Protein AF-A0AAN9A630-F1 (afdb_monomer_lite)

Secondary structure (DSSP, 8-state):
-HHHHHHHHHHHHHHHHHHHTSPPPP----SS-THHHHHHHHHHHHHHHHHHH--GGG--TT-SPPTTSPPPS----S-SB--TTSSSTTSBPHHHHHHHHHHHHHHHHHHHHHHHHHHHHHHHS-SS-HHHHHHHHHHHHHHHHHHHHHHHHHHHHHHHHHHHHHHHHH--S----------------------S------------

Foldseek 3Di:
DVVVVVVVVVVVVVVCLQPPQFDDDDDDDDLDPPCVVVVVVVVVVVVVVCVVVPDPPPPDPPPDPDPPDDDDPDDDDPAQFADPPDPHHRDHHVVVVVVVVVVVVVVVVVVVVVVVVVVCSSVVPDSDDPVVVVVVVVVVVVVVVVVVVVVVVVVVVVVVVVVCVVVVVVPPDDDDDDDDDDDDDDPPPPPPDPDDDPPPPRDRPDDD

Organism: Halocaridina rubra (NCBI:txid373956)

Structure (mmCIF, N/CA/C/O backbone):
data_AF-A0AAN9A630-F1
#
_entry.id   AF-A0AAN9A630-F1
#
loop_
_atom_site.group_PDB
_atom_site.id
_atom_site.type_symbol
_atom_site.label_atom_id
_atom_site.label_alt_id
_atom_site.label_comp_id
_atom_site.label_asym_id
_atom_site.label_entity_id
_atom_site.label_seq_id
_atom_site.pdbx_PDB_ins_code
_atom_site.Cartn_x
_atom_site.Cartn_y
_atom_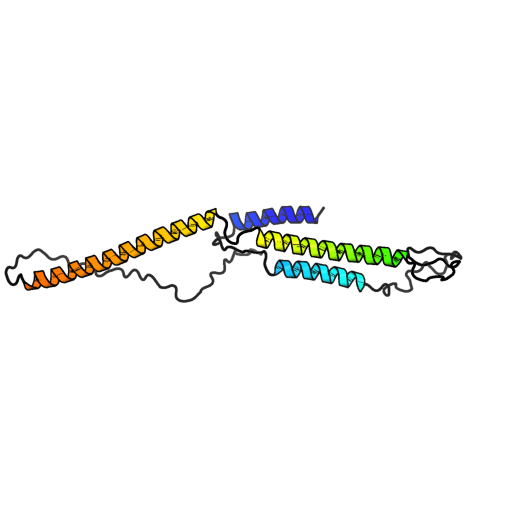site.Cartn_z
_atom_site.occupancy
_atom_site.B_iso_or_equiv
_atom_site.auth_seq_id
_atom_site.auth_comp_id
_atom_site.auth_asym_id
_atom_site.auth_atom_id
_atom_site.pdbx_PDB_model_num
ATOM 1 N N . MET A 1 1 ? 2.186 -22.247 -3.896 1.00 67.50 1 MET A N 1
ATOM 2 C CA . MET A 1 1 ? 1.418 -23.406 -3.386 1.00 67.50 1 MET A CA 1
ATOM 3 C C . MET A 1 1 ? 1.735 -23.692 -1.918 1.00 67.50 1 MET A C 1
ATOM 5 O O . MET A 1 1 ? 0.811 -23.681 -1.120 1.00 67.50 1 MET A O 1
ATOM 9 N N . PHE A 1 2 ? 3.011 -23.830 -1.531 1.00 86.62 2 PHE A N 1
ATOM 10 C CA . PHE A 1 2 ? 3.409 -24.074 -0.132 1.00 86.62 2 PHE A CA 1
ATOM 11 C C . PHE A 1 2 ? 2.945 -23.002 0.871 1.00 86.62 2 PHE A C 1
ATOM 13 O O . PHE A 1 2 ? 2.430 -23.353 1.924 1.00 86.62 2 PHE A O 1
ATOM 20 N N . ALA A 1 3 ? 3.016 -21.714 0.517 1.00 89.19 3 ALA A N 1
ATOM 21 C CA . ALA A 1 3 ? 2.536 -20.631 1.386 1.00 89.19 3 ALA A CA 1
ATOM 22 C C . ALA A 1 3 ? 1.018 -20.686 1.657 1.00 89.19 3 ALA A C 1
ATOM 24 O O . ALA A 1 3 ? 0.576 -20.405 2.763 1.00 89.19 3 ALA A O 1
ATOM 25 N N . LEU A 1 4 ? 0.215 -21.097 0.668 1.00 86.00 4 LEU A N 1
ATOM 26 C CA . LEU A 1 4 ? -1.236 -21.243 0.840 1.00 86.00 4 LEU A CA 1
ATOM 27 C C . LEU A 1 4 ? -1.574 -22.401 1.777 1.00 86.00 4 LEU A C 1
ATOM 29 O O . LEU A 1 4 ? -2.439 -22.264 2.635 1.00 86.00 4 LEU A O 1
ATOM 33 N N . ILE A 1 5 ? -0.876 -23.526 1.626 1.00 92.94 5 ILE A N 1
ATOM 34 C CA . ILE A 1 5 ? -1.051 -24.686 2.503 1.00 92.94 5 ILE A CA 1
ATOM 35 C C . ILE A 1 5 ? -0.642 -24.323 3.935 1.00 92.94 5 ILE A C 1
ATOM 37 O O . ILE A 1 5 ? -1.381 -24.643 4.863 1.00 92.94 5 ILE A O 1
ATOM 41 N N . ASN A 1 6 ? 0.469 -23.597 4.105 1.00 91.19 6 ASN A N 1
ATOM 42 C CA . ASN A 1 6 ? 0.910 -23.129 5.416 1.00 91.19 6 ASN A CA 1
ATOM 43 C C . ASN A 1 6 ? -0.141 -22.221 6.071 1.00 91.19 6 ASN A C 1
ATOM 45 O O . ASN A 1 6 ? -0.599 -22.528 7.163 1.00 91.19 6 ASN A O 1
ATOM 49 N N . ASN A 1 7 ? -0.635 -21.206 5.352 1.00 89.75 7 ASN A N 1
ATOM 50 C CA . ASN A 1 7 ? -1.670 -20.305 5.867 1.00 89.75 7 ASN A CA 1
ATOM 51 C C . ASN A 1 7 ? -2.963 -21.047 6.260 1.00 89.75 7 ASN A C 1
ATOM 53 O O . ASN A 1 7 ? -3.599 -20.696 7.250 1.00 89.75 7 ASN A O 1
ATOM 57 N N . ILE A 1 8 ? -3.372 -22.077 5.506 1.00 92.69 8 ILE A N 1
ATOM 58 C CA . ILE A 1 8 ? -4.565 -22.877 5.840 1.00 92.69 8 ILE A CA 1
ATOM 59 C C . ILE A 1 8 ? -4.345 -23.678 7.128 1.00 92.69 8 ILE A C 1
ATOM 61 O O . ILE A 1 8 ? -5.244 -23.736 7.968 1.00 92.69 8 ILE A O 1
ATOM 65 N N . ILE A 1 9 ? -3.176 -24.304 7.281 1.00 93.75 9 ILE A N 1
ATOM 66 C CA . ILE A 1 9 ? -2.830 -25.068 8.485 1.00 93.75 9 ILE A CA 1
ATOM 67 C C . ILE A 1 9 ? -2.723 -24.128 9.693 1.00 93.75 9 ILE A C 1
ATOM 69 O O . ILE A 1 9 ? -3.274 -24.433 10.748 1.00 93.75 9 ILE A O 1
ATOM 73 N N . GLU A 1 10 ? -2.099 -22.966 9.525 1.00 92.69 10 GLU A N 1
ATOM 74 C CA . GLU A 1 10 ? -1.892 -21.956 10.566 1.00 92.69 10 GLU A CA 1
ATOM 75 C C . GLU A 1 10 ? -3.222 -21.412 11.108 1.00 92.69 10 GLU A C 1
ATOM 77 O O . GLU A 1 10 ? -3.456 -21.478 12.312 1.00 92.69 10 GLU A O 1
ATOM 82 N N . ILE A 1 11 ? -4.178 -21.058 10.234 1.00 91.44 11 ILE A N 1
ATOM 83 C CA . ILE A 1 11 ? -5.532 -20.640 10.656 1.00 91.44 11 ILE A CA 1
ATOM 84 C C . ILE A 1 11 ? -6.218 -21.722 11.505 1.00 91.44 11 ILE A C 1
ATOM 86 O O . ILE A 1 11 ? -6.913 -21.420 12.479 1.00 91.44 11 ILE A O 1
ATOM 90 N N . ARG A 1 12 ? -6.059 -23.000 11.134 1.00 91.69 12 ARG A N 1
ATOM 91 C CA . ARG A 1 12 ? -6.662 -24.115 11.877 1.00 91.69 12 ARG A CA 1
ATOM 92 C C . ARG A 1 12 ? -5.995 -24.284 13.236 1.00 91.69 12 ARG A C 1
ATOM 94 O O . ARG A 1 12 ? -6.705 -24.434 14.226 1.00 91.69 12 ARG A O 1
ATOM 101 N N . LEU A 1 13 ? -4.667 -24.250 13.290 1.00 88.69 13 LEU A N 1
ATOM 102 C CA . LEU A 1 13 ? -3.905 -24.386 14.530 1.00 88.69 13 LEU A CA 1
ATOM 103 C C . LEU A 1 13 ? -4.175 -23.232 15.501 1.00 88.69 13 LEU A C 1
ATOM 105 O O . LEU A 1 13 ? -4.391 -23.492 16.686 1.00 88.69 13 LEU A O 1
ATOM 109 N N . ASP A 1 14 ? -4.277 -22.000 15.007 1.00 90.06 14 ASP A N 1
ATOM 110 C CA . ASP A 1 14 ? -4.656 -20.842 15.818 1.00 90.06 14 ASP A CA 1
ATOM 111 C C . ASP A 1 14 ? -6.071 -21.000 16.379 1.00 90.06 14 ASP A C 1
ATOM 113 O O . ASP A 1 14 ? -6.293 -20.831 17.580 1.00 90.06 14 ASP A O 1
ATOM 117 N N . ALA A 1 15 ? -7.032 -21.427 15.551 1.00 87.69 15 ALA A N 1
ATOM 118 C CA . ALA A 1 15 ? -8.389 -21.710 16.012 1.00 87.69 15 ALA A CA 1
ATOM 119 C C . ALA A 1 15 ? -8.413 -22.809 17.091 1.00 87.69 15 ALA A C 1
ATOM 121 O O . ALA A 1 15 ? -9.073 -22.647 18.119 1.00 87.69 15 ALA A O 1
ATOM 122 N N . TYR A 1 16 ? -7.660 -23.901 16.910 1.00 88.19 16 TYR A N 1
ATOM 123 C CA . TYR A 1 16 ? -7.533 -24.947 17.931 1.00 88.19 16 TYR A CA 1
ATOM 124 C C . TYR A 1 16 ? -6.897 -24.416 19.224 1.00 88.19 16 TYR A C 1
ATOM 126 O O . TYR A 1 16 ? -7.364 -24.765 20.310 1.00 88.19 16 TYR A O 1
ATOM 134 N N . LYS A 1 17 ? -5.886 -23.539 19.142 1.00 86.94 17 LYS A N 1
ATOM 135 C CA . LYS A 1 17 ? -5.257 -22.898 20.311 1.00 86.94 17 LYS A CA 1
ATOM 136 C C . LYS A 1 17 ? -6.279 -22.069 21.099 1.00 86.94 17 LYS A C 1
ATOM 138 O O . LYS A 1 17 ? -6.381 -22.235 22.316 1.00 86.94 17 LYS A O 1
ATOM 143 N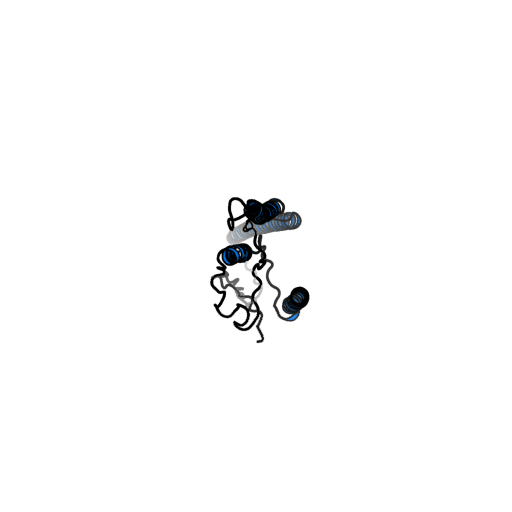 N . TYR A 1 18 ? -7.095 -21.260 20.420 1.00 83.00 18 TYR A N 1
ATOM 144 C CA . TYR A 1 18 ? -8.128 -20.441 21.067 1.00 83.00 18 TYR A CA 1
ATOM 145 C C . TYR A 1 18 ? -9.307 -21.243 21.631 1.00 83.00 18 TYR A C 1
ATOM 147 O O . TYR A 1 18 ? -9.894 -20.819 22.624 1.00 83.00 18 TYR A O 1
ATOM 155 N N . LEU A 1 19 ? -9.656 -22.385 21.027 1.00 82.19 19 LEU A N 1
ATOM 156 C CA . LEU A 1 19 ? -10.791 -23.205 21.465 1.00 82.19 19 LEU A CA 1
ATOM 157 C C . LEU A 1 19 ? -10.435 -24.204 22.575 1.00 82.19 19 LEU A C 1
ATOM 159 O O . LEU A 1 19 ? -11.274 -24.463 23.434 1.00 82.19 19 LEU A O 1
ATOM 163 N N . ALA A 1 20 ? -9.225 -24.775 22.557 1.00 81.75 20 ALA A N 1
ATOM 164 C CA . ALA A 1 20 ? -8.853 -25.884 23.441 1.00 81.75 20 ALA A CA 1
ATOM 165 C C . ALA A 1 20 ? -7.788 -25.537 24.495 1.00 81.75 20 ALA A C 1
ATOM 167 O O . ALA A 1 20 ? -7.687 -26.252 25.491 1.00 81.75 20 ALA A O 1
ATOM 168 N N . LYS A 1 21 ? -6.981 -24.482 24.296 1.00 75.12 21 LYS A N 1
ATOM 169 C CA . LYS A 1 21 ? -5.833 -24.170 25.173 1.00 75.12 21 LYS A CA 1
ATOM 170 C C . LYS A 1 21 ? -5.912 -22.808 25.865 1.00 75.12 21 LYS A C 1
ATOM 172 O O . LYS A 1 21 ? -5.447 -22.696 26.996 1.00 75.12 21 LYS A O 1
ATOM 177 N N . CYS A 1 22 ? -6.485 -21.781 25.236 1.00 74.75 22 CYS A N 1
ATOM 178 C CA . CYS A 1 22 ? -6.566 -20.450 25.843 1.00 74.75 22 CYS A CA 1
ATOM 179 C C . CYS A 1 22 ? -7.892 -20.229 26.597 1.00 74.75 22 CYS A C 1
ATOM 181 O O . CYS A 1 22 ? -8.967 -20.653 26.172 1.00 74.75 22 CYS A O 1
ATOM 183 N N . ARG A 1 23 ? -7.834 -19.497 27.716 1.00 78.06 23 ARG A N 1
ATOM 184 C CA . ARG A 1 23 ? -9.026 -19.009 28.427 1.00 78.06 23 ARG A CA 1
ATOM 185 C C . ARG A 1 23 ? -9.720 -17.920 27.600 1.00 78.06 23 ARG A C 1
ATOM 187 O O . ARG A 1 23 ? -9.055 -17.109 26.962 1.00 78.06 23 ARG A O 1
ATOM 194 N N . ARG A 1 24 ? -11.059 -17.876 27.647 1.00 79.25 24 ARG A N 1
ATOM 195 C CA . ARG A 1 24 ? -11.874 -16.934 26.860 1.00 79.25 24 ARG A CA 1
ATOM 196 C C . ARG A 1 24 ? -11.437 -15.474 27.104 1.00 79.25 24 ARG A C 1
ATOM 198 O O . ARG A 1 24 ? -11.561 -15.007 28.242 1.00 79.25 24 ARG A O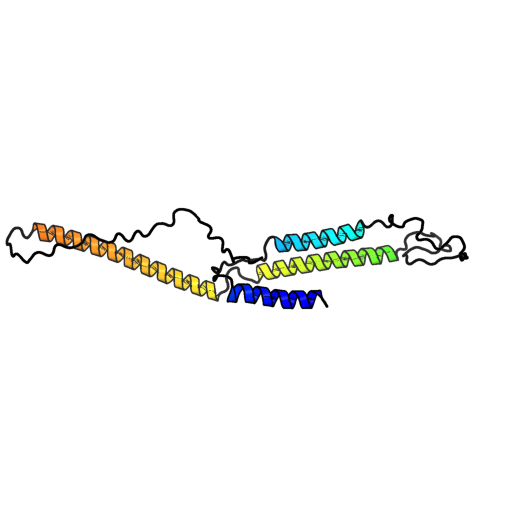 1
ATOM 205 N N . PRO A 1 25 ? -10.959 -14.752 26.074 1.00 72.69 25 PRO A N 1
ATOM 206 C CA . PRO A 1 25 ? -10.569 -13.354 26.209 1.00 72.69 25 PRO A CA 1
ATOM 207 C C . PRO A 1 25 ? -11.804 -12.456 26.354 1.00 72.69 25 PRO A C 1
ATOM 209 O O . PRO A 1 25 ? -12.900 -12.795 25.894 1.00 72.69 25 PRO A O 1
ATOM 212 N N . ARG A 1 26 ? -11.636 -11.292 26.990 1.00 66.25 26 ARG A N 1
ATOM 213 C CA . ARG A 1 26 ? -12.660 -10.242 26.951 1.00 66.25 26 ARG A CA 1
ATOM 214 C C . ARG A 1 26 ? -12.670 -9.620 25.562 1.00 66.25 26 ARG A C 1
ATOM 216 O O . ARG A 1 26 ? -11.617 -9.291 25.030 1.00 66.25 26 ARG A O 1
ATOM 223 N N . ALA A 1 27 ? -13.864 -9.477 24.994 1.00 66.06 27 ALA A N 1
ATOM 224 C CA . ALA A 1 27 ? -14.042 -8.824 23.709 1.00 66.06 27 ALA A CA 1
ATOM 225 C C . ALA A 1 27 ? -13.686 -7.338 23.847 1.00 66.06 27 ALA A C 1
ATOM 227 O O . ALA A 1 27 ? -14.436 -6.566 24.443 1.00 66.06 27 ALA A O 1
ATOM 228 N N . GLU A 1 28 ? -12.530 -6.963 23.315 1.00 68.00 28 GLU A N 1
ATOM 229 C CA . GLU A 1 28 ? -12.132 -5.580 23.096 1.00 68.00 28 GLU A CA 1
ATOM 230 C C . GLU A 1 28 ? -12.366 -5.252 21.625 1.00 68.00 28 GLU A C 1
ATOM 232 O O . GLU A 1 28 ? -12.102 -6.070 20.739 1.00 68.00 28 GLU A O 1
ATOM 237 N N . ARG A 1 29 ? -12.917 -4.071 21.353 1.00 66.75 29 ARG A N 1
ATOM 238 C CA . ARG A 1 29 ? -13.069 -3.620 19.977 1.00 66.75 29 ARG A CA 1
ATOM 239 C C . ARG A 1 29 ? -11.790 -2.980 19.505 1.00 66.75 29 ARG A C 1
ATOM 241 O O . ARG A 1 29 ? -11.367 -1.974 20.061 1.00 66.75 29 ARG A O 1
ATOM 248 N N . ILE A 1 30 ? -11.261 -3.524 18.424 1.00 64.56 30 ILE A N 1
ATOM 249 C CA . ILE A 1 30 ? -10.112 -2.968 17.736 1.00 64.56 30 ILE A CA 1
ATOM 250 C C . ILE A 1 30 ? -10.608 -2.495 16.372 1.00 64.56 30 ILE A C 1
ATOM 252 O O . ILE A 1 30 ? -11.248 -3.254 15.645 1.00 64.56 30 ILE A O 1
ATOM 256 N N . GLN A 1 31 ? -10.384 -1.215 16.090 1.00 61.91 31 GLN A N 1
ATOM 257 C CA . GLN A 1 31 ? -10.869 -0.532 14.890 1.00 61.91 31 GLN A CA 1
ATOM 258 C C . GLN A 1 31 ? -10.031 -0.896 13.652 1.00 61.91 31 GLN A C 1
ATOM 260 O O . GLN A 1 31 ? -10.572 -0.932 12.556 1.00 61.91 31 GLN A O 1
ATOM 265 N N . ASP A 1 32 ? -8.758 -1.273 13.851 1.00 69.12 32 ASP A N 1
ATOM 266 C CA . ASP A 1 32 ? -7.797 -1.619 12.798 1.00 69.12 32 ASP A CA 1
ATOM 267 C C . ASP A 1 32 ? -6.795 -2.699 13.240 1.00 69.12 32 ASP A C 1
ATOM 269 O O . ASP A 1 32 ? -6.569 -2.922 14.426 1.00 69.12 32 ASP A O 1
ATOM 273 N N . ILE A 1 33 ? -6.089 -3.312 12.284 1.00 75.56 33 ILE A N 1
ATOM 274 C CA . ILE A 1 33 ? -4.991 -4.267 12.551 1.00 75.56 33 ILE A CA 1
ATOM 275 C C . ILE A 1 33 ? -3.763 -3.612 13.230 1.00 75.56 33 ILE A C 1
ATOM 277 O O . ILE A 1 33 ? -2.823 -4.294 13.644 1.00 75.56 33 ILE A O 1
ATOM 281 N N . GLY A 1 34 ? -3.773 -2.278 13.352 1.00 77.12 34 GLY A N 1
ATOM 282 C CA . GLY A 1 34 ? -2.784 -1.475 14.062 1.00 77.12 34 GLY A CA 1
ATOM 283 C C . GLY A 1 34 ? -1.471 -1.293 13.299 1.00 77.12 34 GLY A C 1
ATOM 284 O O . GLY A 1 34 ? -1.431 -1.193 12.072 1.00 77.12 34 GLY A O 1
ATOM 285 N N . ILE A 1 35 ? -0.369 -1.258 14.048 1.00 76.94 35 ILE A N 1
ATOM 286 C CA . ILE A 1 35 ? 1.005 -1.024 13.566 1.00 76.94 35 ILE A CA 1
ATOM 287 C C . ILE A 1 35 ? 1.431 -1.992 12.451 1.00 76.94 35 ILE A C 1
ATOM 289 O O . ILE A 1 35 ? 2.239 -1.631 11.594 1.00 76.94 35 ILE A O 1
ATOM 293 N N . TRP A 1 36 ? 0.843 -3.189 12.403 1.00 79.69 36 TRP A N 1
ATOM 294 C CA . TRP A 1 36 ? 1.104 -4.187 11.367 1.00 79.69 36 TRP A CA 1
ATOM 295 C C . TRP A 1 36 ? 0.828 -3.687 9.949 1.00 79.69 36 TRP A C 1
ATOM 297 O O . TRP A 1 36 ? 1.581 -4.026 9.038 1.00 79.69 36 TRP A O 1
ATOM 307 N N . TYR A 1 37 ? -0.171 -2.819 9.754 1.00 78.31 37 TYR A N 1
ATOM 308 C CA . TYR A 1 37 ? -0.400 -2.187 8.453 1.00 78.31 37 TYR A CA 1
ATOM 309 C C . TYR A 1 37 ? 0.802 -1.326 8.031 1.00 78.31 37 TYR A C 1
ATOM 311 O O . TYR A 1 37 ? 1.297 -1.437 6.909 1.00 78.31 37 TYR A O 1
ATOM 319 N N . GLY A 1 38 ? 1.340 -0.533 8.961 1.00 76.94 38 GLY A N 1
ATOM 320 C CA . GLY A 1 38 ? 2.546 0.268 8.743 1.00 76.94 38 GLY A CA 1
ATOM 321 C C . GLY A 1 38 ? 3.791 -0.580 8.459 1.00 76.94 38 GLY A C 1
ATOM 322 O O . GLY A 1 38 ? 4.598 -0.217 7.600 1.00 76.94 38 GLY A O 1
ATOM 323 N N . ILE A 1 39 ? 3.924 -1.735 9.118 1.00 81.50 39 ILE A N 1
ATOM 324 C CA . ILE A 1 39 ? 5.029 -2.682 8.894 1.00 81.50 39 ILE A CA 1
ATOM 325 C C . ILE A 1 39 ? 4.952 -3.284 7.487 1.00 81.50 39 ILE A C 1
ATOM 327 O O . ILE A 1 39 ? 5.924 -3.208 6.738 1.00 81.50 39 ILE A O 1
ATOM 331 N N . LEU A 1 40 ? 3.797 -3.829 7.093 1.00 80.25 40 LEU A N 1
ATOM 332 C CA . LEU A 1 40 ? 3.611 -4.433 5.766 1.00 80.25 40 LEU A CA 1
ATOM 333 C C . LEU A 1 40 ? 3.844 -3.413 4.643 1.00 80.25 40 LEU A C 1
ATOM 335 O O . LEU A 1 40 ? 4.463 -3.716 3.618 1.00 80.25 40 LEU A O 1
ATOM 339 N N . LYS A 1 41 ? 3.423 -2.168 4.870 1.00 77.12 41 LYS A N 1
ATOM 340 C CA . LYS A 1 41 ? 3.670 -1.057 3.955 1.00 77.12 41 LYS A CA 1
ATOM 341 C C . LYS A 1 41 ? 5.158 -0.709 3.850 1.00 77.12 41 LYS A C 1
ATOM 343 O O . LYS A 1 41 ? 5.677 -0.543 2.749 1.00 77.12 41 LYS A O 1
ATOM 348 N N . SER A 1 42 ? 5.865 -0.673 4.977 1.00 84.12 42 SER A N 1
ATOM 349 C CA . SER A 1 42 ? 7.312 -0.429 5.011 1.00 84.12 42 SER A CA 1
ATOM 350 C C . SER A 1 42 ? 8.091 -1.520 4.278 1.00 84.12 42 SER A C 1
ATOM 352 O O . SER A 1 42 ? 8.967 -1.207 3.479 1.00 84.12 42 SER A O 1
ATOM 354 N N . ILE A 1 43 ? 7.726 -2.791 4.471 1.00 86.81 43 ILE A N 1
ATOM 355 C CA . ILE A 1 43 ? 8.330 -3.926 3.753 1.00 86.81 43 ILE A CA 1
ATOM 356 C C . ILE A 1 43 ? 8.142 -3.770 2.239 1.00 86.81 43 ILE A C 1
ATOM 358 O O . ILE A 1 43 ? 9.077 -3.998 1.473 1.00 86.81 43 ILE A O 1
ATOM 362 N N . THR A 1 44 ? 6.962 -3.325 1.807 1.00 82.25 44 THR A N 1
ATOM 363 C CA . THR A 1 44 ? 6.666 -3.096 0.387 1.00 82.25 44 THR A CA 1
ATOM 364 C C . THR A 1 44 ? 7.545 -1.987 -0.201 1.00 82.25 44 THR A C 1
ATOM 366 O O . THR A 1 44 ? 8.175 -2.197 -1.238 1.00 82.25 44 THR A O 1
ATOM 369 N N . TYR A 1 45 ? 7.682 -0.840 0.475 1.00 83.38 45 TYR A N 1
ATOM 370 C CA . TYR A 1 45 ? 8.579 0.226 0.010 1.00 83.38 45 TYR A CA 1
ATOM 371 C C . TYR A 1 45 ? 10.044 -0.198 0.007 1.00 83.38 45 TYR A C 1
ATOM 373 O O . TYR A 1 45 ? 10.749 0.037 -0.972 1.00 83.38 45 TYR A O 1
ATOM 381 N N . LEU A 1 46 ? 10.504 -0.852 1.076 1.00 84.62 46 LEU A N 1
ATOM 382 C CA . LEU A 1 46 ? 11.876 -1.343 1.170 1.00 84.62 46 LEU A CA 1
ATOM 383 C C . LEU A 1 46 ? 12.179 -2.374 0.080 1.00 84.62 46 LEU A C 1
ATOM 385 O O . LEU A 1 46 ? 13.281 -2.371 -0.457 1.00 84.62 46 LEU A O 1
ATOM 389 N N . SER A 1 47 ? 11.206 -3.204 -0.305 1.00 84.12 47 SER A N 1
ATOM 390 C CA . SER A 1 47 ? 11.344 -4.144 -1.420 1.00 84.12 47 SER A CA 1
ATOM 391 C C . SER A 1 47 ? 11.523 -3.426 -2.760 1.00 84.12 47 SER A C 1
ATOM 393 O O . SER A 1 47 ? 12.414 -3.774 -3.534 1.00 84.12 47 SER A O 1
ATOM 395 N N . VAL A 1 48 ? 10.727 -2.390 -3.035 1.00 78.94 48 VAL A N 1
ATOM 396 C CA . VAL A 1 48 ? 10.861 -1.593 -4.266 1.00 78.94 48 VAL A CA 1
ATOM 397 C C . VAL A 1 48 ? 12.206 -0.870 -4.294 1.00 78.94 48 VAL A C 1
ATOM 399 O O . VAL A 1 48 ? 12.924 -0.941 -5.288 1.00 78.94 48 VAL A O 1
ATOM 402 N N . ILE A 1 49 ? 12.584 -0.236 -3.184 1.00 83.00 49 ILE A N 1
ATOM 403 C CA . ILE A 1 49 ? 13.858 0.473 -3.047 1.00 83.00 49 ILE A CA 1
ATOM 404 C C . ILE A 1 49 ? 15.031 -0.498 -3.212 1.00 83.00 49 ILE A C 1
ATOM 406 O O . ILE A 1 49 ? 15.950 -0.223 -3.975 1.00 83.00 49 ILE A O 1
ATOM 410 N N . SER A 1 50 ? 14.982 -1.664 -2.567 1.00 80.62 50 SER A N 1
ATOM 411 C CA . SER A 1 50 ? 16.016 -2.694 -2.687 1.00 80.62 50 SER A CA 1
ATOM 412 C C . SER A 1 50 ? 16.162 -3.202 -4.124 1.00 80.62 50 SER A C 1
ATOM 414 O O . SER A 1 50 ? 17.287 -3.361 -4.591 1.00 80.62 50 SER A O 1
ATOM 416 N N . ASN A 1 51 ? 15.056 -3.377 -4.854 1.00 73.94 51 ASN A N 1
ATOM 417 C CA . ASN A 1 51 ? 15.086 -3.767 -6.267 1.00 73.94 51 ASN A CA 1
ATOM 418 C C . ASN A 1 51 ? 15.690 -2.688 -7.179 1.00 73.94 51 ASN A C 1
ATOM 420 O O . ASN A 1 51 ? 16.324 -3.022 -8.174 1.00 73.94 51 ASN A O 1
ATOM 424 N N . VAL A 1 52 ? 15.514 -1.405 -6.850 1.00 75.31 52 VAL A N 1
ATOM 425 C CA . VAL A 1 52 ? 16.123 -0.286 -7.592 1.00 75.31 52 VAL A CA 1
ATOM 426 C C . VAL A 1 52 ? 17.603 -0.113 -7.233 1.00 75.31 52 VAL A C 1
ATOM 428 O O . VAL A 1 52 ? 18.406 0.236 -8.093 1.00 75.31 52 VAL A O 1
ATOM 431 N N . ILE A 1 53 ? 17.974 -0.380 -5.977 1.00 75.56 53 ILE A N 1
ATOM 432 C CA . ILE A 1 53 ? 19.353 -0.288 -5.476 1.00 75.56 53 ILE A CA 1
ATOM 433 C C . ILE A 1 53 ? 20.211 -1.479 -5.925 1.00 75.56 53 ILE A C 1
ATOM 435 O O . ILE A 1 53 ? 21.435 -1.351 -5.932 1.00 75.56 53 ILE A O 1
ATOM 439 N N . PHE A 1 54 ? 19.611 -2.618 -6.301 1.00 68.69 54 PHE A N 1
ATOM 440 C CA . PHE A 1 54 ? 20.338 -3.808 -6.747 1.00 68.69 54 PHE A CA 1
ATOM 441 C C . PHE A 1 54 ? 21.211 -3.483 -7.970 1.00 68.69 54 PHE A C 1
ATOM 443 O O . PHE A 1 54 ? 20.781 -3.485 -9.122 1.00 68.69 54 PHE A O 1
ATOM 450 N N . ASN A 1 55 ? 22.468 -3.161 -7.683 1.00 57.66 55 ASN A N 1
ATOM 451 C CA . ASN A 1 55 ? 23.481 -2.791 -8.645 1.00 57.66 55 ASN A CA 1
ATOM 452 C C . ASN A 1 55 ? 24.006 -4.072 -9.300 1.00 57.66 55 ASN A C 1
ATOM 454 O O . ASN A 1 55 ? 24.417 -5.013 -8.620 1.00 57.66 55 ASN A O 1
ATOM 458 N N . THR A 1 56 ? 24.029 -4.104 -10.629 1.00 63.00 56 THR A N 1
ATOM 459 C CA . THR A 1 56 ? 24.611 -5.192 -11.425 1.00 63.00 56 THR A CA 1
ATOM 460 C C . THR A 1 56 ? 26.126 -5.346 -11.240 1.00 63.00 56 THR A C 1
ATOM 462 O O . THR A 1 56 ? 26.739 -6.183 -11.885 1.00 63.00 56 THR A O 1
ATOM 465 N N . SER A 1 57 ? 26.767 -4.585 -10.354 1.00 58.16 57 SER A N 1
ATOM 466 C CA . SER A 1 57 ? 28.202 -4.690 -10.075 1.00 58.16 57 SER A CA 1
ATOM 467 C C . SER A 1 57 ? 28.646 -6.027 -9.466 1.00 58.16 57 SER A C 1
ATOM 469 O O . SER A 1 57 ? 29.843 -6.279 -9.400 1.00 58.16 57 SER A O 1
ATOM 471 N N . ARG A 1 58 ? 27.719 -6.907 -9.051 1.00 57.38 58 ARG A N 1
ATOM 472 C CA . ARG A 1 58 ? 28.034 -8.265 -8.567 1.00 57.38 58 ARG A CA 1
ATOM 473 C C . ARG A 1 58 ? 28.223 -9.297 -9.687 1.00 57.38 58 ARG A C 1
ATOM 475 O O . ARG A 1 58 ? 28.214 -10.498 -9.419 1.00 57.38 58 ARG A O 1
ATOM 482 N N . TYR A 1 59 ? 28.384 -8.861 -10.934 1.00 64.81 59 TYR A N 1
ATOM 483 C CA . TYR A 1 59 ? 28.900 -9.750 -11.963 1.00 64.81 59 TYR A CA 1
ATOM 484 C C . TYR A 1 59 ? 30.403 -9.988 -11.721 1.00 64.81 59 TYR A C 1
ATOM 486 O O . TYR A 1 59 ? 31.237 -9.176 -12.099 1.00 64.81 59 TYR A O 1
ATOM 494 N N . GLU A 1 60 ? 30.741 -11.076 -11.025 1.00 66.81 60 GLU A N 1
ATOM 495 C CA . GLU A 1 60 ? 32.104 -11.605 -10.891 1.00 66.81 60 GLU A CA 1
ATOM 496 C C . GLU A 1 60 ? 32.731 -11.791 -12.294 1.00 66.81 60 GLU A C 1
ATOM 498 O O . GLU A 1 60 ? 32.095 -12.331 -13.203 1.00 66.81 60 GLU A O 1
ATOM 503 N N . ASN A 1 61 ? 33.976 -11.336 -12.489 1.00 64.50 61 ASN A N 1
ATOM 504 C CA . ASN A 1 61 ? 34.663 -11.278 -13.797 1.00 64.50 61 ASN A CA 1
ATOM 505 C C . ASN A 1 61 ? 34.882 -12.651 -14.478 1.00 64.50 61 ASN A C 1
ATOM 507 O O . ASN A 1 61 ? 35.396 -12.728 -15.590 1.00 64.50 61 ASN A O 1
ATOM 511 N N . ASN A 1 62 ? 34.530 -13.741 -13.802 1.00 65.38 62 ASN A N 1
ATOM 512 C CA . ASN A 1 62 ? 34.624 -15.135 -14.236 1.00 65.38 62 ASN A CA 1
ATOM 513 C C . ASN A 1 62 ? 33.260 -15.731 -14.649 1.00 65.38 62 ASN A C 1
ATOM 515 O O . ASN A 1 62 ? 33.195 -16.917 -14.951 1.00 65.38 62 ASN A O 1
ATOM 519 N N . MET A 1 63 ? 32.184 -14.933 -14.678 1.00 68.50 63 MET A N 1
ATOM 520 C CA . MET A 1 63 ? 30.881 -15.337 -15.232 1.00 68.50 63 MET A CA 1
ATOM 521 C C . MET A 1 63 ? 30.790 -15.197 -16.761 1.00 68.50 63 MET A C 1
ATOM 523 O O . MET A 1 63 ? 29.742 -15.473 -17.343 1.00 68.50 63 MET A O 1
ATOM 527 N N . GLY A 1 64 ? 31.871 -14.765 -17.417 1.00 69.38 64 GLY A N 1
ATOM 528 C CA . GLY A 1 64 ? 32.018 -14.883 -18.867 1.00 69.38 64 GLY A CA 1
ATOM 529 C C . GLY A 1 64 ? 32.350 -16.324 -19.275 1.00 69.38 64 GLY A C 1
ATOM 530 O O . GLY A 1 64 ? 32.889 -17.073 -18.457 1.00 69.38 64 GLY A O 1
ATOM 531 N N . PRO A 1 65 ? 32.038 -16.739 -20.513 1.00 70.06 65 PRO A N 1
ATOM 532 C CA . PRO A 1 65 ? 32.420 -18.059 -20.996 1.00 70.06 65 PRO A CA 1
ATOM 533 C C . PRO A 1 65 ? 33.948 -18.275 -20.941 1.00 70.06 65 PRO A C 1
ATOM 535 O O . PRO A 1 65 ? 34.716 -17.304 -20.924 1.00 70.06 65 PRO A O 1
ATOM 538 N N . PRO A 1 66 ? 34.406 -19.539 -20.858 1.00 78.56 66 PRO A N 1
ATOM 539 C CA . PRO A 1 66 ? 35.824 -19.883 -20.798 1.00 78.56 66 PRO A CA 1
ATOM 540 C C . PRO A 1 66 ? 36.622 -19.226 -21.932 1.00 78.56 66 PRO A C 1
ATOM 542 O O . PRO A 1 66 ? 36.150 -19.125 -23.061 1.00 78.56 66 PRO A O 1
ATOM 545 N N . ARG A 1 67 ? 37.862 -18.805 -21.649 1.00 70.25 67 ARG A N 1
ATOM 546 C CA . ARG A 1 67 ? 38.726 -18.112 -22.629 1.00 70.25 67 ARG A CA 1
ATOM 547 C C . ARG A 1 67 ? 39.027 -18.925 -23.895 1.00 70.25 67 ARG A C 1
ATOM 549 O O . ARG A 1 67 ? 39.410 -18.328 -24.894 1.00 70.25 67 ARG A O 1
ATOM 556 N N . ASP A 1 68 ? 38.838 -20.239 -23.842 1.00 77.19 68 ASP A N 1
ATOM 557 C CA . ASP A 1 68 ? 39.154 -21.171 -24.927 1.00 77.19 68 ASP A CA 1
ATOM 558 C C . ASP A 1 68 ? 37.960 -21.421 -25.872 1.00 77.19 68 ASP A C 1
ATOM 560 O O . ASP A 1 68 ? 38.073 -22.184 -26.830 1.00 77.19 68 ASP A O 1
ATOM 564 N N . GLU A 1 69 ? 36.810 -20.786 -25.615 1.00 79.12 69 GLU A N 1
ATOM 565 C CA . GLU A 1 69 ? 35.603 -20.900 -26.433 1.00 79.12 69 GLU A CA 1
ATOM 566 C C . GLU A 1 69 ? 35.547 -19.779 -27.484 1.00 79.12 69 GLU A C 1
ATOM 568 O O . GLU A 1 69 ? 35.872 -18.623 -27.209 1.00 79.12 69 GLU A O 1
ATOM 573 N N . TYR A 1 70 ? 35.184 -20.124 -28.723 1.00 78.88 70 TYR A N 1
ATOM 574 C CA . TYR A 1 70 ? 35.098 -19.174 -29.833 1.00 78.88 70 TYR A CA 1
ATOM 575 C C . TYR A 1 70 ? 34.054 -18.089 -29.536 1.00 78.88 70 TYR A C 1
ATOM 577 O O . TYR A 1 70 ? 32.871 -18.383 -29.355 1.00 78.88 70 TYR A O 1
ATOM 585 N N . TRP A 1 71 ? 34.491 -16.829 -29.515 1.00 75.00 71 TRP A N 1
ATOM 586 C CA . TRP A 1 71 ? 33.618 -15.679 -29.303 1.00 75.00 71 TRP A CA 1
ATOM 587 C C . TRP A 1 71 ? 33.055 -15.197 -30.644 1.00 75.00 71 TRP A C 1
ATOM 589 O O . TRP A 1 71 ? 33.837 -14.884 -31.541 1.00 75.00 71 TRP A O 1
ATOM 599 N N . PRO A 1 72 ? 31.726 -15.107 -30.804 1.00 78.62 72 PRO A N 1
ATOM 600 C CA . PRO A 1 72 ? 31.142 -14.497 -31.990 1.00 78.62 72 PRO A CA 1
ATOM 601 C C . PRO A 1 72 ? 31.403 -12.980 -32.012 1.00 78.62 72 PRO A C 1
ATOM 603 O O . PRO A 1 72 ? 31.370 -12.330 -30.967 1.00 78.62 72 PRO A O 1
ATOM 606 N N . ASP A 1 73 ? 31.577 -12.405 -33.208 1.00 80.12 73 ASP A N 1
ATOM 607 C CA . ASP A 1 73 ? 31.821 -10.962 -33.417 1.00 80.12 73 ASP A CA 1
ATOM 608 C C . ASP A 1 73 ? 30.674 -10.062 -32.912 1.00 80.12 73 ASP A C 1
ATOM 610 O O . ASP A 1 73 ? 30.867 -8.875 -32.647 1.00 80.12 73 ASP A O 1
ATOM 614 N N . GLN A 1 74 ? 29.467 -10.618 -32.764 1.00 81.88 74 GLN A N 1
ATOM 615 C CA . GLN A 1 74 ? 28.308 -9.937 -32.192 1.00 81.88 74 GLN A CA 1
ATOM 616 C C . GLN A 1 74 ? 27.620 -10.815 -31.147 1.00 81.88 74 GLN A C 1
ATOM 618 O O . GLN A 1 74 ? 27.274 -11.970 -31.407 1.00 81.88 74 GLN A O 1
ATOM 623 N N . CYS A 1 75 ? 27.366 -10.239 -29.972 1.00 80.44 75 CYS A N 1
ATOM 624 C CA . CYS A 1 75 ? 26.594 -10.864 -28.905 1.00 80.44 75 CYS A CA 1
ATOM 625 C C . CYS A 1 75 ? 25.321 -10.056 -28.610 1.00 80.44 75 CYS A C 1
ATOM 627 O O . CYS A 1 75 ? 25.324 -8.824 -28.597 1.00 80.44 75 CYS A O 1
ATOM 629 N N . TYR A 1 76 ? 24.215 -10.758 -28.360 1.00 82.69 76 TYR A N 1
ATOM 630 C CA . TYR A 1 76 ? 22.935 -10.148 -28.008 1.00 82.69 76 TYR A CA 1
ATOM 631 C C . TYR A 1 76 ? 22.683 -10.325 -26.515 1.00 82.69 76 TYR A C 1
ATOM 633 O O . TYR A 1 76 ? 22.744 -11.434 -25.988 1.00 82.69 76 TYR A O 1
ATOM 641 N N . TYR A 1 77 ? 22.357 -9.233 -25.833 1.00 82.12 77 TYR A N 1
ATOM 642 C CA . TYR A 1 77 ? 21.950 -9.251 -24.434 1.00 82.12 77 TYR A CA 1
ATOM 643 C C . TYR A 1 77 ? 20.604 -8.554 -24.290 1.00 82.12 77 TYR A C 1
ATOM 645 O O . TYR A 1 77 ? 20.263 -7.631 -25.032 1.00 82.12 77 TYR A O 1
ATOM 653 N N . ARG A 1 78 ? 19.803 -9.011 -23.327 1.00 82.62 78 ARG A N 1
ATOM 654 C CA . ARG A 1 78 ? 18.487 -8.430 -23.076 1.00 82.62 78 ARG A CA 1
ATOM 655 C C . ARG A 1 78 ? 18.648 -7.056 -22.425 1.00 82.62 78 ARG A C 1
ATOM 657 O O . ARG A 1 78 ? 18.752 -6.957 -21.206 1.00 82.62 78 ARG A O 1
ATOM 664 N N . ALA A 1 79 ? 18.632 -6.000 -23.232 1.00 82.81 79 ALA A N 1
ATOM 665 C CA . ALA A 1 79 ? 18.641 -4.620 -22.767 1.00 82.81 79 ALA A CA 1
ATOM 666 C C . ALA A 1 79 ? 17.837 -3.702 -23.688 1.00 82.81 79 ALA A C 1
ATOM 668 O O . ALA A 1 79 ? 17.662 -3.968 -24.870 1.00 82.81 79 ALA A O 1
ATOM 669 N N . TYR A 1 80 ? 17.373 -2.587 -23.131 1.00 87.06 80 TYR A N 1
ATOM 670 C CA . TYR A 1 80 ? 16.684 -1.532 -23.868 1.00 87.06 80 TYR A CA 1
ATOM 671 C C . TYR A 1 80 ? 17.692 -0.494 -24.381 1.00 87.06 80 TYR A C 1
ATOM 673 O O . TYR A 1 80 ? 17.590 0.685 -24.035 1.00 87.06 80 TYR A O 1
ATOM 681 N N . ARG A 1 81 ? 18.700 -0.939 -25.140 1.00 88.81 81 ARG A N 1
ATOM 682 C CA . ARG A 1 81 ? 19.770 -0.095 -25.695 1.00 88.81 81 ARG A CA 1
ATOM 683 C C . ARG A 1 81 ? 19.763 -0.129 -27.221 1.00 88.81 81 ARG A C 1
ATOM 685 O O . ARG A 1 81 ? 19.353 -1.128 -27.804 1.00 88.81 81 ARG A O 1
ATOM 692 N N . ASN A 1 82 ? 20.196 0.965 -27.837 1.00 89.00 82 ASN A N 1
ATOM 693 C CA . ASN A 1 82 ? 20.304 1.070 -29.289 1.00 89.00 82 ASN A CA 1
ATOM 694 C C . ASN A 1 82 ? 21.404 0.136 -29.819 1.00 89.00 82 ASN A C 1
ATOM 696 O O . ASN A 1 82 ? 22.398 -0.120 -29.128 1.00 89.00 82 ASN A O 1
ATOM 700 N N . GLY A 1 83 ? 21.219 -0.357 -31.045 1.00 89.00 83 GLY A N 1
ATOM 701 C CA . GLY A 1 83 ? 22.195 -1.206 -31.728 1.00 89.00 83 GLY A CA 1
ATOM 702 C C . GLY A 1 83 ? 23.474 -0.451 -32.119 1.00 89.00 83 GLY A C 1
ATOM 703 O O . GLY A 1 83 ? 23.506 0.779 -32.060 1.00 89.00 83 GLY A O 1
ATOM 704 N N . PRO A 1 84 ? 24.532 -1.174 -32.521 1.00 87.44 84 PRO A N 1
ATOM 705 C CA . PRO A 1 84 ? 25.799 -0.569 -32.934 1.00 87.44 84 PRO A CA 1
ATOM 706 C C . PRO A 1 84 ? 25.691 0.271 -34.219 1.00 87.44 84 PRO A C 1
ATOM 708 O O . PRO A 1 84 ? 26.473 1.200 -34.385 1.00 87.44 84 PRO A O 1
ATOM 711 N N . ASP A 1 85 ? 24.710 -0.014 -35.082 1.00 88.69 85 ASP A N 1
ATOM 712 C CA . ASP A 1 85 ? 24.503 0.667 -36.373 1.00 88.69 85 ASP A CA 1
ATOM 713 C C . ASP A 1 85 ? 23.566 1.893 -36.294 1.00 88.69 85 ASP A C 1
ATOM 715 O O . ASP A 1 85 ? 23.241 2.504 -37.312 1.00 88.69 85 ASP A O 1
ATOM 719 N N . ASP A 1 86 ? 23.081 2.239 -35.099 1.00 89.56 86 ASP A N 1
ATOM 720 C CA . ASP A 1 86 ? 22.176 3.374 -34.885 1.00 89.56 86 ASP A CA 1
ATOM 721 C C . ASP A 1 86 ? 22.959 4.693 -34.716 1.00 89.56 86 ASP A C 1
ATOM 723 O O . ASP A 1 86 ? 24.130 4.705 -34.344 1.00 89.56 86 ASP A O 1
ATOM 727 N N . ASN A 1 87 ? 22.296 5.837 -34.902 1.00 90.44 87 ASN A N 1
ATOM 728 C CA . ASN A 1 87 ? 22.891 7.173 -34.755 1.00 90.44 87 ASN A CA 1
ATOM 729 C C . ASN A 1 87 ? 23.414 7.460 -33.334 1.00 90.44 87 ASN A C 1
ATOM 731 O O . ASN A 1 87 ? 24.201 8.386 -33.136 1.00 90.44 87 ASN A O 1
ATOM 735 N N . ARG A 1 88 ? 22.937 6.712 -32.330 1.00 87.75 88 ARG A N 1
ATOM 736 C CA . ARG A 1 88 ? 23.361 6.810 -30.924 1.00 87.75 88 ARG A CA 1
ATOM 737 C C . ARG A 1 88 ? 23.595 5.415 -30.343 1.00 87.75 88 ARG A C 1
ATOM 739 O O . ARG A 1 88 ? 22.732 4.913 -29.614 1.00 87.75 88 ARG A O 1
ATOM 746 N N . PRO A 1 89 ? 24.716 4.763 -30.682 1.00 89.75 89 PRO A N 1
ATOM 747 C CA . PRO A 1 89 ? 24.940 3.366 -30.346 1.00 89.75 89 PRO A CA 1
ATOM 748 C C . PRO A 1 89 ? 25.084 3.171 -28.835 1.00 89.75 89 PRO A C 1
ATOM 750 O O . PRO A 1 89 ? 25.660 4.002 -28.133 1.00 89.75 89 PRO A O 1
ATOM 753 N N . PHE A 1 90 ? 24.543 2.061 -28.326 1.00 86.00 90 PHE A N 1
ATOM 754 C CA . PHE A 1 90 ? 24.579 1.657 -26.912 1.00 86.00 90 PHE A CA 1
ATOM 755 C C . PHE A 1 90 ? 23.879 2.592 -25.907 1.00 86.00 90 PHE A C 1
ATOM 757 O O . PHE A 1 90 ? 23.830 2.263 -24.714 1.00 86.00 90 PHE A O 1
ATOM 764 N N . GLU A 1 91 ? 23.298 3.712 -26.342 1.00 87.88 91 GLU A N 1
ATOM 765 C CA . GLU A 1 91 ? 22.466 4.564 -25.490 1.00 87.88 91 GLU A CA 1
ATOM 766 C C . GLU A 1 91 ? 21.142 3.882 -25.120 1.00 87.88 91 GLU A C 1
ATOM 768 O O . GLU A 1 91 ? 20.678 2.958 -25.790 1.00 87.88 91 GLU A O 1
ATOM 773 N N . LEU A 1 92 ? 20.526 4.329 -24.020 1.00 88.81 92 LEU A N 1
ATOM 774 C CA . LEU A 1 92 ? 19.208 3.852 -23.605 1.00 88.81 92 LEU A CA 1
ATOM 775 C C . LEU A 1 92 ? 18.143 4.297 -24.611 1.00 88.81 92 LEU A C 1
ATOM 777 O O . LEU A 1 92 ? 17.992 5.481 -24.905 1.00 88.81 92 LEU A O 1
ATOM 781 N N . THR A 1 93 ? 17.359 3.333 -25.080 1.00 89.69 93 THR A N 1
ATOM 782 C CA . THR A 1 93 ? 16.211 3.583 -25.957 1.00 89.69 93 THR A CA 1
ATOM 783 C C . THR A 1 93 ? 15.126 4.356 -25.204 1.00 89.69 93 THR A C 1
ATOM 785 O O . THR A 1 93 ? 14.951 4.201 -23.994 1.00 89.69 93 THR A O 1
ATOM 788 N N . ILE A 1 94 ? 14.291 5.113 -25.917 1.00 87.94 94 ILE A N 1
ATOM 789 C CA . ILE A 1 94 ? 13.102 5.738 -25.311 1.00 87.94 94 ILE A CA 1
ATOM 790 C C . ILE A 1 94 ? 12.114 4.695 -24.745 1.00 87.94 94 ILE A C 1
ATOM 792 O O . ILE A 1 94 ? 11.407 4.954 -23.772 1.00 87.94 94 ILE A O 1
ATOM 796 N N . GLN A 1 95 ? 12.124 3.476 -25.297 1.00 86.56 95 GLN A N 1
ATOM 797 C CA . GLN A 1 95 ? 11.321 2.342 -24.829 1.00 86.56 95 GLN A CA 1
ATOM 798 C C . GLN A 1 95 ? 11.665 1.946 -23.387 1.00 86.56 95 GLN A C 1
ATOM 800 O O . GLN A 1 95 ? 10.774 1.582 -22.618 1.00 86.56 95 GLN A O 1
ATOM 805 N N . PHE A 1 96 ? 12.935 2.083 -22.986 1.00 88.81 96 PHE A N 1
ATOM 806 C CA . PHE A 1 96 ? 13.358 1.887 -21.598 1.00 88.81 96 PHE A CA 1
ATOM 807 C C . PHE A 1 96 ? 12.550 2.767 -20.642 1.00 88.81 96 PHE A C 1
ATOM 809 O O . PHE A 1 96 ? 11.996 2.280 -19.657 1.00 88.81 96 PHE A O 1
ATOM 816 N N . TRP A 1 97 ? 12.455 4.058 -20.961 1.00 89.19 97 TRP A N 1
ATOM 817 C CA . TRP A 1 97 ? 11.780 5.042 -20.126 1.00 89.19 97 TRP A CA 1
ATOM 818 C C . TRP A 1 97 ? 10.275 4.808 -20.072 1.00 89.19 97 TRP A C 1
ATOM 820 O O . TRP A 1 97 ? 9.687 4.937 -19.001 1.00 89.19 97 TRP A O 1
ATOM 830 N N . HIS A 1 98 ? 9.652 4.370 -21.166 1.00 91.44 98 HIS A N 1
ATOM 831 C CA . HIS A 1 98 ? 8.247 3.953 -21.148 1.00 91.44 98 HIS A CA 1
ATOM 832 C C . HIS A 1 98 ? 8.005 2.763 -20.216 1.00 91.44 98 HIS A C 1
ATOM 834 O O . HIS A 1 98 ? 7.097 2.800 -19.390 1.00 91.44 98 HIS A O 1
ATOM 840 N N . VAL A 1 99 ? 8.835 1.721 -20.292 1.00 88.12 99 VAL A N 1
ATOM 841 C CA . VAL A 1 99 ? 8.692 0.547 -19.418 1.00 88.12 99 VAL A CA 1
ATOM 842 C C . VAL A 1 99 ? 8.975 0.908 -17.959 1.00 88.12 99 VAL A C 1
ATOM 844 O O . VAL A 1 99 ? 8.266 0.453 -17.062 1.00 88.12 99 VAL A O 1
ATOM 847 N N . PHE A 1 100 ? 9.989 1.735 -17.708 1.00 87.31 100 PHE A N 1
ATOM 848 C CA . PHE A 1 100 ? 10.337 2.201 -16.369 1.00 87.31 100 PHE A CA 1
ATOM 849 C C . PHE A 1 100 ? 9.202 3.020 -15.744 1.00 87.31 100 PHE A C 1
ATOM 851 O O . PHE A 1 100 ? 8.733 2.701 -14.650 1.00 87.31 100 PHE A O 1
ATOM 858 N N . THR A 1 101 ? 8.711 4.029 -16.465 1.00 85.12 101 THR A N 1
ATOM 859 C CA . THR A 1 101 ? 7.614 4.890 -16.006 1.00 85.12 101 THR A CA 1
ATOM 860 C C . THR A 1 101 ? 6.318 4.108 -15.830 1.00 85.12 101 THR A C 1
ATOM 862 O O . THR A 1 101 ? 5.653 4.293 -14.818 1.00 85.12 101 THR A O 1
ATOM 865 N N . ALA A 1 102 ? 5.987 3.176 -16.730 1.00 90.44 102 ALA A N 1
ATOM 866 C CA . ALA A 1 102 ? 4.807 2.323 -16.593 1.00 90.44 102 ALA A CA 1
ATOM 867 C C . ALA A 1 102 ? 4.870 1.430 -15.341 1.00 90.44 102 ALA A C 1
ATOM 869 O O . ALA A 1 102 ? 3.881 1.303 -14.620 1.00 90.44 102 ALA A O 1
ATOM 870 N N . ARG A 1 103 ? 6.037 0.842 -15.040 1.00 84.88 103 ARG A N 1
ATOM 871 C CA . ARG A 1 103 ? 6.243 0.047 -13.815 1.00 84.88 103 ARG A CA 1
ATOM 872 C C . ARG A 1 103 ? 6.104 0.898 -12.555 1.00 84.88 103 ARG A C 1
ATOM 874 O O . ARG A 1 103 ? 5.457 0.463 -11.607 1.00 84.88 103 ARG A O 1
ATOM 881 N N . LEU A 1 104 ? 6.669 2.106 -12.555 1.00 84.50 104 LEU A N 1
ATOM 882 C CA . LEU A 1 104 ? 6.544 3.041 -11.436 1.00 84.50 104 LEU A CA 1
ATOM 883 C C . LEU A 1 104 ? 5.092 3.505 -11.253 1.00 84.50 104 LEU A C 1
ATOM 885 O O . LEU A 1 104 ? 4.575 3.493 -10.140 1.00 84.50 104 LEU A O 1
ATOM 889 N N . ALA A 1 105 ? 4.414 3.853 -12.347 1.00 88.25 105 ALA A N 1
ATOM 890 C CA . ALA A 1 105 ? 3.021 4.278 -12.336 1.00 88.25 105 ALA A CA 1
ATOM 891 C C . ALA A 1 105 ? 2.101 3.179 -11.795 1.00 88.25 105 ALA A C 1
ATOM 893 O O . ALA A 1 105 ? 1.226 3.472 -10.988 1.00 88.25 105 ALA A O 1
ATOM 894 N N . PHE A 1 106 ? 2.326 1.914 -12.164 1.00 87.75 106 PHE A N 1
ATOM 895 C CA . PHE A 1 106 ? 1.568 0.789 -11.614 1.00 87.75 106 PHE A CA 1
ATOM 896 C C . PHE A 1 106 ? 1.692 0.696 -10.086 1.00 87.75 106 PHE A C 1
ATOM 898 O O . PHE A 1 106 ? 0.682 0.539 -9.402 1.00 87.75 106 PHE A O 1
ATOM 905 N N . ILE A 1 107 ? 2.908 0.843 -9.548 1.00 83.00 107 ILE A N 1
ATOM 906 C CA . ILE A 1 107 ? 3.162 0.816 -8.099 1.00 83.00 107 ILE A CA 1
ATOM 907 C C . ILE A 1 107 ? 2.447 1.980 -7.412 1.00 83.00 107 ILE A C 1
ATOM 909 O O . ILE A 1 107 ? 1.724 1.761 -6.444 1.00 83.00 107 ILE A O 1
ATOM 913 N N . ILE A 1 108 ? 2.596 3.196 -7.945 1.00 85.19 108 ILE A N 1
ATOM 914 C CA . ILE A 1 108 ? 1.961 4.401 -7.402 1.00 85.19 108 ILE A CA 1
ATOM 915 C C . ILE A 1 108 ? 0.437 4.254 -7.426 1.00 85.19 108 ILE A C 1
ATOM 917 O O . ILE A 1 108 ? -0.219 4.511 -6.422 1.00 85.19 108 ILE A O 1
ATOM 921 N N . ILE A 1 109 ? -0.151 3.810 -8.536 1.00 88.50 109 ILE A N 1
ATOM 922 C CA . ILE A 1 109 ? -1.602 3.624 -8.645 1.00 88.50 109 ILE A CA 1
ATOM 923 C C . ILE A 1 109 ? -2.080 2.580 -7.639 1.00 88.50 109 ILE A C 1
ATOM 925 O O . ILE A 1 109 ? -3.029 2.843 -6.906 1.00 88.50 109 ILE A O 1
ATOM 929 N N . PHE A 1 110 ? -1.427 1.419 -7.571 1.00 82.38 110 PHE A N 1
ATOM 930 C CA . PHE A 1 110 ? -1.803 0.367 -6.629 1.00 82.38 110 PHE A CA 1
ATOM 931 C C . PHE A 1 110 ? -1.709 0.846 -5.177 1.00 82.38 110 PHE A C 1
ATOM 933 O O . PHE A 1 110 ? -2.622 0.609 -4.391 1.00 82.38 110 PHE A O 1
ATOM 940 N N . GLU A 1 111 ? -0.653 1.586 -4.840 1.00 82.50 111 GLU A N 1
ATOM 941 C CA . GLU A 1 111 ? -0.501 2.240 -3.545 1.00 82.50 111 GLU A CA 1
ATOM 942 C C . GLU A 1 111 ? -1.697 3.157 -3.242 1.00 82.50 111 GLU A C 1
ATOM 944 O O . GLU A 1 111 ? -2.365 2.971 -2.224 1.00 82.50 111 GLU A O 1
ATOM 949 N N . HIS A 1 112 ? -2.031 4.090 -4.140 1.00 88.19 112 HIS A N 1
ATOM 950 C CA . HIS A 1 112 ? -3.155 5.017 -3.958 1.00 88.19 112 HIS A CA 1
ATOM 951 C C . HIS A 1 112 ? -4.506 4.297 -3.876 1.00 88.19 112 HIS A C 1
ATOM 953 O O . HIS A 1 112 ? -5.360 4.697 -3.088 1.00 88.19 112 HIS A O 1
ATOM 959 N N . VAL A 1 113 ? -4.702 3.217 -4.639 1.00 86.31 113 VAL A N 1
ATOM 960 C CA . VAL A 1 113 ? -5.904 2.377 -4.561 1.00 86.31 113 VAL A CA 1
ATOM 961 C C . VAL A 1 113 ? -6.004 1.719 -3.190 1.00 86.31 113 VAL A C 1
ATOM 963 O O . VAL A 1 113 ? -7.056 1.796 -2.565 1.00 86.31 113 VAL A O 1
ATOM 966 N N . VAL A 1 114 ? -4.926 1.121 -2.679 1.00 82.38 114 VAL A N 1
ATOM 967 C CA . VAL A 1 114 ? -4.923 0.498 -1.346 1.00 82.38 114 VAL A CA 1
ATOM 968 C C . VAL A 1 114 ? -5.216 1.530 -0.261 1.00 82.38 114 VAL A C 1
ATOM 970 O O . VAL A 1 114 ? -6.045 1.267 0.609 1.00 82.38 114 VAL A O 1
ATOM 973 N N . PHE A 1 115 ? -4.610 2.716 -0.335 1.00 81.75 115 PHE A N 1
ATOM 974 C CA . PHE A 1 115 ? -4.893 3.825 0.578 1.00 81.75 115 PHE A CA 1
ATOM 975 C C . PHE A 1 115 ? -6.339 4.309 0.516 1.00 81.75 115 PHE A C 1
ATOM 977 O O . PHE A 1 115 ? -6.964 4.541 1.546 1.00 81.75 115 PHE A O 1
ATOM 984 N N . PHE A 1 116 ? -6.880 4.469 -0.688 1.00 85.38 116 PHE A N 1
ATOM 985 C CA . PHE A 1 116 ? -8.251 4.917 -0.868 1.00 85.38 116 PHE A CA 1
ATOM 986 C C . PHE A 1 116 ? -9.247 3.864 -0.386 1.00 85.38 116 PHE A C 1
ATOM 988 O O . PHE A 1 116 ? -10.201 4.201 0.304 1.00 85.38 116 PHE A O 1
ATOM 995 N N . LEU A 1 117 ? -9.001 2.583 -0.671 1.00 82.75 117 LEU A N 1
ATOM 996 C CA . LEU A 1 117 ? -9.821 1.480 -0.176 1.00 82.75 117 LEU A CA 1
ATOM 997 C C . LEU A 1 117 ? -9.770 1.381 1.348 1.00 82.75 117 LEU A C 1
ATOM 999 O O . LEU A 1 117 ? -10.814 1.229 1.968 1.00 82.75 117 LEU A O 1
ATOM 1003 N N . THR A 1 118 ? -8.596 1.524 1.966 1.00 80.25 118 THR A N 1
ATOM 1004 C CA . THR A 1 118 ? -8.498 1.572 3.436 1.00 80.25 118 THR A CA 1
ATOM 1005 C C . THR A 1 118 ? -9.188 2.805 4.014 1.00 80.25 118 THR A C 1
ATOM 1007 O O . THR A 1 118 ? -9.891 2.680 5.010 1.00 80.25 118 THR A O 1
ATOM 1010 N N . GLY A 1 119 ? -9.086 3.966 3.362 1.00 80.69 119 GLY A N 1
ATOM 1011 C CA . GLY A 1 119 ? -9.813 5.177 3.752 1.00 80.69 119 GLY A CA 1
ATOM 1012 C C . GLY A 1 119 ? -11.334 5.035 3.634 1.00 80.69 119 GLY A C 1
ATOM 1013 O O . GLY A 1 119 ? -12.062 5.427 4.543 1.00 80.69 119 GLY A O 1
ATOM 1014 N N . ILE A 1 120 ? -11.828 4.422 2.554 1.00 82.56 120 ILE A N 1
ATOM 1015 C CA . ILE A 1 120 ? -13.251 4.104 2.394 1.00 82.56 120 ILE A CA 1
ATOM 1016 C C . ILE A 1 120 ? -13.688 3.108 3.453 1.00 82.56 120 ILE A C 1
ATOM 1018 O O . ILE A 1 120 ? -14.734 3.313 4.046 1.00 82.56 120 ILE A O 1
ATOM 1022 N N . VAL A 1 121 ? -12.928 2.041 3.702 1.00 79.50 121 VAL A N 1
ATOM 1023 C CA . VAL A 1 121 ? -13.273 1.043 4.723 1.00 79.50 121 VAL A CA 1
ATOM 1024 C C . VAL A 1 121 ? -13.346 1.698 6.103 1.00 79.50 121 VAL A C 1
ATOM 1026 O O . VAL A 1 121 ? -14.321 1.478 6.817 1.00 79.50 121 VAL A O 1
ATOM 1029 N N . ALA A 1 122 ? -12.396 2.574 6.435 1.00 74.19 122 ALA A N 1
ATOM 1030 C CA . ALA A 1 122 ? -12.413 3.346 7.674 1.00 74.19 122 ALA A CA 1
ATOM 1031 C C . ALA A 1 122 ? -13.603 4.323 7.760 1.00 74.19 122 ALA A C 1
ATOM 1033 O O . ALA A 1 122 ? -14.126 4.554 8.843 1.00 74.19 122 ALA A O 1
ATOM 1034 N N . MET A 1 123 ? -14.067 4.880 6.635 1.00 78.19 123 MET A N 1
ATOM 1035 C CA . MET A 1 123 ? -15.254 5.747 6.603 1.00 78.19 123 MET A CA 1
ATOM 1036 C C . MET A 1 123 ? -16.573 4.949 6.615 1.00 78.19 123 MET A C 1
ATOM 1038 O O . MET A 1 123 ? -17.572 5.388 7.182 1.00 78.19 123 MET A O 1
ATOM 1042 N N . ALA A 1 124 ? -16.600 3.795 5.950 1.00 78.25 124 ALA A N 1
ATOM 1043 C CA . ALA A 1 124 ? -17.792 2.990 5.710 1.00 78.25 124 ALA A CA 1
ATOM 1044 C C . ALA A 1 124 ? -18.129 2.074 6.885 1.00 78.25 124 ALA A C 1
ATOM 1046 O O . ALA A 1 124 ? -19.297 1.725 7.057 1.00 78.25 124 ALA A O 1
ATOM 1047 N N . ILE A 1 125 ? -17.137 1.678 7.687 1.00 76.38 125 ILE A N 1
ATOM 1048 C CA . ILE A 1 125 ? -17.368 0.996 8.955 1.00 76.38 125 ILE A CA 1
ATOM 1049 C C . ILE A 1 125 ? -17.643 2.084 9.995 1.00 76.38 125 ILE A C 1
ATOM 1051 O O . ILE A 1 125 ? -16.701 2.711 10.470 1.00 76.38 125 ILE A O 1
ATOM 1055 N N . PRO A 1 126 ? -18.907 2.334 10.388 1.00 65.62 126 PRO A N 1
ATOM 1056 C CA . PRO A 1 126 ? -19.144 3.168 11.551 1.00 65.62 126 PRO A CA 1
ATOM 1057 C C . PRO A 1 126 ? -18.459 2.499 12.743 1.00 65.62 126 PRO A C 1
ATOM 1059 O O . PRO A 1 126 ? -18.680 1.308 12.979 1.00 65.62 126 PRO A O 1
ATOM 1062 N N . ASP A 1 127 ? -17.698 3.271 13.523 1.00 64.44 127 ASP A N 1
ATOM 1063 C CA . ASP A 1 127 ? -16.935 2.837 14.710 1.00 64.44 127 ASP A CA 1
ATOM 1064 C C . ASP A 1 127 ? -17.738 1.933 15.668 1.00 64.44 127 ASP A C 1
ATOM 1066 O O . ASP A 1 127 ? -17.198 1.211 16.515 1.00 64.44 127 ASP A O 1
ATOM 1070 N N . ILE A 1 128 ? -19.073 1.981 15.564 1.00 71.69 128 ILE A N 1
ATOM 1071 C CA . ILE A 1 128 ? -20.000 1.171 16.330 1.00 71.69 128 ILE A CA 1
ATOM 1072 C C . ILE A 1 128 ? -21.101 0.581 15.432 1.00 71.69 128 ILE A C 1
ATOM 1074 O O . ILE A 1 128 ? -22.009 1.319 15.039 1.00 71.69 128 ILE A O 1
ATOM 1078 N N . PRO A 1 129 ? -21.115 -0.749 15.177 1.00 75.12 129 PRO A N 1
ATOM 1079 C CA . PRO A 1 129 ? -22.248 -1.409 14.533 1.00 75.12 129 PRO A CA 1
ATOM 1080 C C . PRO A 1 129 ? -23.558 -1.145 15.285 1.00 75.12 129 PRO A C 1
ATOM 1082 O O . PRO A 1 129 ? -23.596 -1.111 16.521 1.00 75.12 129 PRO A O 1
ATOM 1085 N N . VAL A 1 130 ? -24.642 -0.984 14.520 1.00 71.69 130 VAL A N 1
ATOM 1086 C CA . VAL A 1 130 ? -25.978 -0.580 15.000 1.00 71.69 130 VAL A CA 1
ATOM 1087 C C . VAL A 1 130 ? -26.490 -1.485 16.119 1.00 71.69 130 VAL A C 1
ATOM 1089 O O . VAL A 1 130 ? -27.064 -0.994 17.088 1.00 71.69 130 VAL A O 1
ATOM 1092 N N . GLU A 1 131 ? -26.215 -2.784 16.032 1.00 78.81 131 GLU A N 1
ATOM 1093 C CA . GLU A 1 131 ? -26.627 -3.757 17.042 1.00 78.81 131 GLU A CA 1
ATOM 1094 C C . GLU A 1 131 ? -26.039 -3.436 18.420 1.00 78.81 131 GLU A C 1
ATOM 1096 O O . GLU A 1 131 ? -26.751 -3.345 19.417 1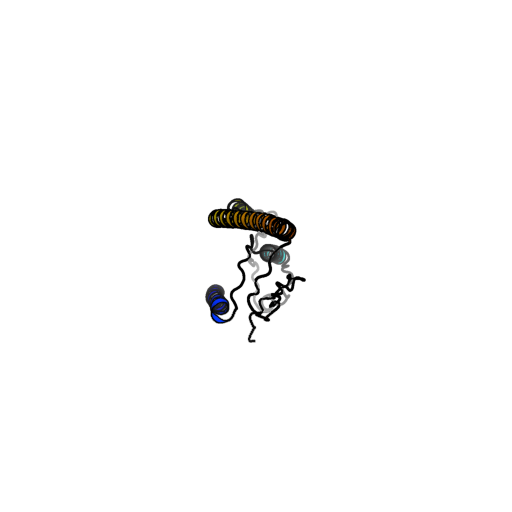.00 78.81 131 GLU A O 1
ATOM 1101 N N . VAL A 1 132 ? -24.748 -3.125 18.484 1.00 76.94 132 VAL A N 1
ATOM 1102 C CA . VAL A 1 132 ? -24.118 -2.771 19.758 1.00 76.94 132 VAL A CA 1
ATOM 1103 C C . VAL A 1 132 ? -24.500 -1.363 20.199 1.00 76.94 132 VAL A C 1
ATOM 1105 O O . VAL A 1 132 ? -24.638 -1.115 21.391 1.00 76.94 132 VAL A O 1
ATOM 1108 N N . LYS A 1 133 ? -24.758 -0.435 19.268 1.00 80.25 133 LYS A N 1
ATOM 1109 C CA . LYS A 1 133 ? -25.345 0.869 19.618 1.00 80.25 133 LYS A CA 1
ATOM 1110 C C . LYS A 1 133 ? -26.701 0.687 20.310 1.00 80.25 133 LYS A C 1
ATOM 1112 O O . LYS A 1 133 ? -27.018 1.423 21.246 1.00 80.25 133 LYS A O 1
ATOM 1117 N N . ASN A 1 134 ? -27.484 -0.300 19.878 1.00 85.19 134 ASN A N 1
ATOM 1118 C CA . ASN A 1 134 ? -28.757 -0.651 20.498 1.00 85.19 134 ASN A CA 1
ATOM 1119 C C . ASN A 1 134 ? -28.553 -1.313 21.866 1.00 85.19 134 ASN A C 1
ATOM 1121 O O . ASN A 1 134 ? -29.247 -0.948 22.816 1.00 85.19 134 ASN A O 1
ATOM 1125 N N . GLN A 1 135 ? -27.580 -2.216 21.997 1.00 82.50 135 GLN A N 1
ATOM 1126 C CA . GLN A 1 135 ? -27.241 -2.863 23.269 1.00 82.50 135 GLN A CA 1
ATOM 1127 C C . GLN A 1 135 ? -26.729 -1.849 24.306 1.00 82.50 135 GLN A C 1
ATOM 1129 O O . GLN A 1 135 ? -27.288 -1.770 25.395 1.00 82.50 135 GLN A O 1
ATOM 1134 N N . MET A 1 136 ? -25.809 -0.954 23.935 1.00 86.38 136 MET A N 1
ATOM 1135 C CA . MET A 1 136 ? -25.317 0.119 24.813 1.00 86.38 136 MET A CA 1
ATOM 1136 C C . MET A 1 136 ? -26.428 1.078 25.260 1.00 86.38 136 MET A C 1
ATOM 1138 O O . MET A 1 136 ? -26.422 1.565 26.389 1.00 86.38 136 MET A O 1
ATOM 1142 N N . LYS A 1 137 ? -27.398 1.383 24.386 1.00 87.56 137 LYS A N 1
ATOM 1143 C CA . LYS A 1 137 ? -28.567 2.194 24.768 1.00 87.56 137 LYS A CA 1
ATOM 1144 C C . LYS A 1 137 ? -29.441 1.480 25.797 1.00 87.56 137 LYS A C 1
ATOM 1146 O O . LYS A 1 137 ? -29.945 2.137 26.705 1.00 87.56 137 LYS A O 1
ATOM 1151 N N . ARG A 1 138 ? -29.632 0.165 25.648 1.00 92.69 138 ARG A N 1
ATOM 1152 C CA . ARG A 1 138 ? -30.394 -0.654 26.601 1.00 92.69 138 ARG A CA 1
ATOM 1153 C C . ARG A 1 138 ? -29.676 -0.725 27.946 1.00 92.69 138 ARG A C 1
ATOM 1155 O O . ARG A 1 138 ? -30.302 -0.435 28.956 1.00 92.69 138 ARG A O 1
ATOM 1162 N N . GLU A 1 139 ? -28.374 -0.991 27.951 1.00 88.69 139 GLU A N 1
ATOM 1163 C CA . GLU A 1 139 ? -27.558 -1.021 29.173 1.00 88.69 139 GLU A CA 1
ATOM 1164 C C . GLU A 1 139 ? -27.576 0.326 29.907 1.00 88.69 139 GLU A C 1
ATOM 1166 O O . GLU A 1 139 ? -27.865 0.365 31.099 1.00 88.69 139 GLU A O 1
ATOM 1171 N N . LYS A 1 140 ? -27.408 1.451 29.194 1.00 91.38 140 LYS A N 1
ATOM 1172 C CA . LYS A 1 140 ? -27.503 2.799 29.791 1.00 91.38 140 LYS A CA 1
ATOM 1173 C C . LYS A 1 140 ? -28.879 3.117 30.370 1.00 91.38 140 LYS A C 1
ATOM 1175 O O . LYS A 1 140 ? -28.984 3.916 31.299 1.00 91.38 140 LYS A O 1
ATOM 1180 N N . LYS A 1 141 ? -29.947 2.564 29.790 1.00 92.69 141 LYS A N 1
ATOM 1181 C CA . LYS A 1 141 ? -31.300 2.738 30.326 1.00 92.69 141 LYS A CA 1
ATOM 1182 C C . LYS A 1 141 ? -31.445 1.980 31.646 1.00 92.69 141 LYS A C 1
ATOM 1184 O O . LYS A 1 141 ? -31.870 2.583 32.625 1.00 92.69 141 LYS A O 1
ATOM 1189 N N . VAL A 1 142 ? -31.015 0.718 31.670 1.00 96.12 142 VAL A N 1
ATOM 1190 C CA . VAL A 1 142 ? -31.023 -0.122 32.877 1.00 96.12 142 VAL A CA 1
ATOM 1191 C C . VAL A 1 142 ? -30.183 0.519 33.984 1.00 96.12 142 VAL A C 1
ATOM 1193 O O . VAL A 1 142 ? -30.646 0.636 35.112 1.00 96.12 142 VAL A O 1
ATOM 1196 N N . GLU A 1 143 ? -28.993 1.030 33.662 1.00 94.94 143 GLU A N 1
ATOM 1197 C CA . GLU A 1 143 ? -28.127 1.714 34.628 1.00 94.94 143 GLU A CA 1
ATOM 1198 C C . GLU A 1 143 ? -28.831 2.914 35.286 1.00 94.94 143 GLU A C 1
ATOM 1200 O O . GLU A 1 143 ? -28.872 3.017 36.513 1.00 94.94 143 GLU A O 1
ATOM 1205 N N . LYS A 1 144 ? -29.469 3.787 34.496 1.00 95.75 144 LYS A N 1
ATOM 1206 C CA . LYS A 1 144 ? -30.206 4.946 35.028 1.00 95.75 144 LYS A CA 1
ATOM 1207 C C . LYS A 1 144 ? -31.388 4.548 35.907 1.00 95.75 144 LYS A C 1
ATOM 1209 O O . LYS A 1 144 ? -31.621 5.193 36.927 1.00 95.75 144 LYS A O 1
ATOM 1214 N N . GLU A 1 145 ? -32.118 3.507 35.518 1.00 95.12 145 GLU A N 1
ATOM 1215 C CA . GLU A 1 145 ? -33.238 2.980 36.302 1.00 95.12 145 GLU A CA 1
ATOM 1216 C C . GLU A 1 145 ? -32.748 2.432 37.651 1.00 95.12 145 GLU A C 1
ATOM 1218 O O . GLU A 1 145 ? -33.288 2.808 38.691 1.00 95.12 145 GLU A O 1
ATOM 1223 N N . THR A 1 146 ? -31.658 1.652 37.661 1.00 94.00 146 THR A N 1
ATOM 1224 C CA . THR A 1 146 ? -31.065 1.128 38.906 1.00 94.00 146 THR A CA 1
ATOM 1225 C C . THR A 1 146 ? -30.533 2.233 39.820 1.00 94.00 146 THR A C 1
ATOM 1227 O O . THR A 1 146 ? -30.694 2.159 41.038 1.00 94.00 146 THR A O 1
ATOM 1230 N N . LEU A 1 147 ? -29.936 3.288 39.255 1.00 95.38 147 LEU A N 1
ATOM 1231 C CA . LEU A 1 147 ? -29.448 4.429 40.027 1.00 95.38 147 LEU A CA 1
ATOM 1232 C C . LEU A 1 147 ? -30.604 5.188 40.687 1.00 95.38 147 LEU A C 1
ATOM 1234 O O . LEU A 1 147 ? -30.536 5.489 41.878 1.00 95.38 147 LEU A O 1
ATOM 1238 N N . PHE A 1 148 ? -31.672 5.461 39.934 1.00 96.31 148 PHE A N 1
ATOM 1239 C CA . PHE A 1 148 ? -32.849 6.152 40.456 1.00 96.31 148 PHE A CA 1
ATOM 1240 C C . PHE A 1 148 ? -33.530 5.357 41.578 1.00 96.31 148 PHE A C 1
ATOM 1242 O O . PHE A 1 148 ? -33.862 5.923 42.620 1.00 96.31 148 PHE A O 1
ATOM 1249 N N . GLU A 1 149 ? -33.695 4.041 41.405 1.00 95.31 149 GLU A N 1
ATOM 1250 C CA . GLU A 1 149 ? -34.275 3.181 42.441 1.00 95.31 149 GLU A CA 1
ATOM 1251 C C . GLU A 1 149 ? -33.414 3.164 43.716 1.00 95.31 149 GLU A C 1
ATOM 1253 O O . GLU A 1 149 ? -33.942 3.249 44.827 1.00 95.31 149 GLU A O 1
ATOM 1258 N N . ASN A 1 150 ? -32.086 3.114 43.573 1.00 95.94 150 ASN A N 1
ATOM 1259 C CA . ASN A 1 150 ? -31.155 3.145 44.701 1.00 95.94 150 ASN A CA 1
ATOM 1260 C C . ASN A 1 150 ? -31.192 4.478 45.463 1.00 95.94 150 ASN A C 1
ATOM 1262 O O . ASN A 1 150 ? -31.211 4.469 46.695 1.00 95.94 150 ASN A O 1
ATOM 1266 N N . GLU A 1 151 ? -31.247 5.613 44.761 1.00 96.56 151 GLU A N 1
ATOM 1267 C CA . GLU A 1 151 ? -31.384 6.936 45.387 1.00 96.56 151 GLU A CA 1
ATOM 1268 C C . GLU A 1 151 ? -32.734 7.086 46.110 1.00 96.56 151 GLU A C 1
ATOM 1270 O O . GLU A 1 151 ? -32.780 7.490 47.274 1.00 96.56 151 GLU A O 1
ATOM 1275 N N . MET A 1 152 ? -33.838 6.649 45.496 1.00 95.94 152 MET A N 1
ATOM 1276 C CA . MET A 1 152 ? -35.155 6.627 46.148 1.00 95.94 152 MET A CA 1
ATOM 1277 C C . MET A 1 152 ? -35.179 5.734 47.395 1.00 95.94 152 MET A C 1
ATOM 1279 O O . MET A 1 152 ? -35.779 6.097 48.412 1.00 95.94 152 MET A O 1
ATOM 1283 N N . ARG A 1 153 ? -34.518 4.570 47.341 1.00 92.62 153 ARG A N 1
ATOM 1284 C CA . ARG A 1 153 ? -34.399 3.646 48.476 1.00 92.62 153 ARG A CA 1
ATOM 1285 C C . ARG A 1 153 ? -33.634 4.293 49.635 1.00 92.62 153 ARG A C 1
ATOM 1287 O O . ARG A 1 153 ? -34.096 4.174 50.768 1.00 92.62 153 ARG A O 1
ATOM 1294 N N . LYS A 1 154 ? -32.544 5.029 49.375 1.00 95.31 154 LYS A N 1
ATOM 1295 C CA . LYS A 1 154 ? -31.824 5.798 50.411 1.00 95.31 154 LYS A CA 1
ATOM 1296 C C . LYS A 1 154 ? -32.723 6.840 51.075 1.00 95.31 154 LYS A C 1
ATOM 1298 O O . LYS A 1 154 ? -32.859 6.815 52.292 1.00 95.31 154 LYS A O 1
ATOM 1303 N N . ILE A 1 155 ? -33.408 7.677 50.290 1.00 94.25 155 ILE A N 1
ATOM 1304 C CA . ILE A 1 155 ? -34.312 8.715 50.824 1.00 94.25 155 ILE A CA 1
ATOM 1305 C C . ILE A 1 155 ? -35.423 8.088 51.679 1.00 94.25 155 ILE A C 1
ATOM 1307 O O . ILE A 1 155 ? -35.790 8.619 52.727 1.00 94.25 155 ILE A O 1
ATOM 1311 N N . ARG A 1 156 ? -35.978 6.947 51.251 1.00 91.69 156 ARG A N 1
ATOM 1312 C CA . ARG A 1 156 ? -37.016 6.237 52.010 1.00 91.69 156 ARG A CA 1
ATOM 1313 C C . ARG A 1 156 ? -36.490 5.710 53.343 1.00 91.69 156 ARG A C 1
ATOM 1315 O O . ARG A 1 156 ? -37.171 5.875 54.351 1.00 91.69 156 ARG A O 1
ATOM 1322 N N . LEU A 1 157 ? -35.300 5.112 53.351 1.00 92.94 157 LEU A N 1
ATOM 1323 C CA . LEU A 1 157 ? -34.650 4.638 54.575 1.00 92.94 157 LEU A CA 1
ATOM 1324 C C . LEU A 1 157 ? -34.321 5.802 55.524 1.00 92.94 157 LEU A C 1
ATOM 1326 O O . LEU A 1 157 ? -34.584 5.689 56.715 1.00 92.94 157 LEU A O 1
ATOM 1330 N N . GLU A 1 158 ? -33.854 6.940 55.001 1.00 92.75 158 GLU A N 1
ATOM 1331 C CA . GLU A 1 158 ? -33.609 8.162 55.785 1.00 92.75 158 GLU A CA 1
ATOM 1332 C C . GLU A 1 158 ? -34.882 8.780 56.384 1.00 92.75 158 GLU A C 1
ATOM 1334 O O . GLU A 1 158 ? -34.830 9.435 57.425 1.00 92.75 158 GLU A O 1
ATOM 1339 N N . ARG A 1 159 ? -36.039 8.632 55.727 1.00 90.38 159 ARG A N 1
ATOM 1340 C CA . ARG A 1 159 ? -37.330 9.069 56.288 1.00 90.38 159 ARG A CA 1
ATOM 1341 C C . ARG A 1 159 ? -37.822 8.122 57.376 1.00 90.38 159 ARG A C 1
ATOM 1343 O O . ARG A 1 15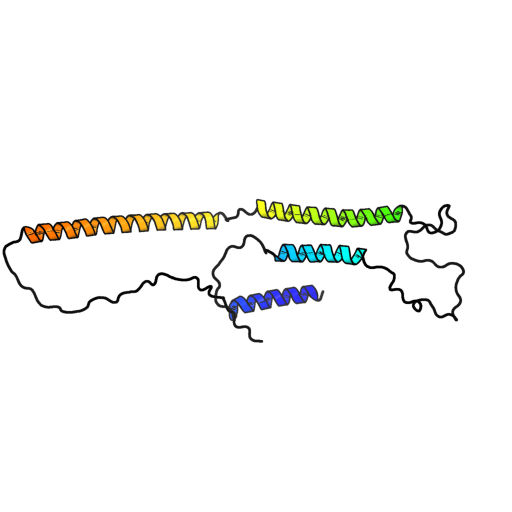9 ? -38.326 8.603 58.384 1.00 90.38 159 ARG A O 1
ATOM 1350 N N . LEU A 1 160 ? -37.670 6.812 57.173 1.00 89.56 160 LEU A N 1
ATOM 1351 C CA . LEU A 1 160 ? -38.058 5.795 58.152 1.00 89.56 160 LEU A CA 1
ATOM 1352 C C . LEU A 1 160 ? -37.238 5.921 59.440 1.00 89.56 160 LEU A C 1
ATOM 1354 O O . LEU A 1 160 ? -37.828 6.010 60.509 1.00 89.56 160 LEU A O 1
ATOM 1358 N N . SER A 1 161 ? -35.911 6.058 59.343 1.00 86.94 161 SER A N 1
ATOM 1359 C CA . SER A 1 161 ? -35.059 6.274 60.522 1.00 86.94 161 SER A CA 1
ATOM 1360 C C . SER A 1 161 ? -35.425 7.550 61.285 1.00 86.94 161 SER A C 1
ATOM 1362 O O . SER A 1 161 ? -35.429 7.567 62.512 1.00 86.94 161 SER A O 1
ATOM 1364 N N . ARG A 1 162 ? -35.789 8.625 60.574 1.00 83.31 162 ARG A N 1
ATOM 1365 C CA . ARG A 1 162 ? -36.235 9.884 61.189 1.00 83.31 162 ARG A CA 1
ATOM 1366 C C . ARG A 1 162 ? -37.574 9.739 61.917 1.00 83.31 162 ARG A C 1
ATOM 1368 O O . ARG A 1 162 ? -37.758 10.375 62.948 1.00 83.31 162 ARG A O 1
ATOM 1375 N N . HIS A 1 163 ? -38.487 8.921 61.393 1.00 81.19 163 HIS A N 1
ATOM 1376 C CA . HIS A 1 163 ? -39.767 8.622 62.037 1.00 81.19 163 HIS A CA 1
ATOM 1377 C C . HIS A 1 163 ? -39.588 7.758 63.287 1.00 81.19 163 HIS A C 1
ATOM 1379 O O . HIS A 1 163 ? -40.193 8.077 64.301 1.00 81.19 163 HIS A O 1
ATOM 1385 N N . ASP A 1 164 ? -38.715 6.747 63.256 1.00 71.12 164 ASP A N 1
ATOM 1386 C CA . ASP A 1 164 ? -38.397 5.944 64.447 1.00 71.12 164 ASP A CA 1
ATOM 1387 C C . ASP A 1 164 ? -37.790 6.805 65.564 1.00 71.12 164 ASP A C 1
ATOM 1389 O O . ASP A 1 164 ? -38.138 6.637 66.727 1.00 71.12 164 ASP A O 1
ATOM 1393 N N . HIS A 1 165 ? -36.943 7.788 65.237 1.00 67.19 165 HIS A N 1
ATOM 1394 C CA . HIS A 1 165 ? -36.416 8.729 66.235 1.00 67.19 165 HIS A CA 1
ATOM 1395 C C . HIS A 1 165 ? -37.495 9.621 66.879 1.00 67.19 165 HIS A C 1
ATOM 1397 O O . HIS A 1 165 ? -37.383 9.952 68.060 1.00 67.19 165 HIS A O 1
ATOM 1403 N N . ILE A 1 166 ? -38.527 10.015 66.125 1.00 63.97 166 ILE A N 1
ATOM 1404 C CA . ILE A 1 166 ? -39.654 10.810 66.640 1.00 63.97 166 ILE A CA 1
ATOM 1405 C C . ILE A 1 166 ? -40.613 9.919 67.440 1.00 63.97 166 ILE A C 1
ATOM 1407 O O . ILE A 1 166 ? -40.938 10.257 68.573 1.00 63.97 166 ILE A O 1
ATOM 1411 N N . ALA A 1 167 ? -40.983 8.748 66.915 1.00 62.16 167 ALA A N 1
ATOM 1412 C CA . ALA A 1 167 ? -41.839 7.783 67.606 1.00 62.16 167 ALA A CA 1
ATOM 1413 C C . ALA A 1 167 ? -41.199 7.281 68.913 1.00 62.16 167 ALA A C 1
ATOM 1415 O O . ALA A 1 167 ? -41.867 7.183 69.936 1.00 62.16 167 ALA A O 1
ATOM 1416 N N . SER A 1 168 ? -39.879 7.073 68.925 1.00 54.78 168 SER A N 1
ATOM 1417 C CA . SER A 1 168 ? -39.129 6.724 70.136 1.00 54.78 168 SER A CA 1
ATOM 1418 C C . SER A 1 168 ? -38.958 7.896 71.117 1.00 54.78 168 SER A C 1
ATOM 1420 O O . SER A 1 168 ? -38.504 7.668 72.236 1.00 54.78 168 SER A O 1
ATOM 1422 N N . SER A 1 169 ? -39.291 9.132 70.718 1.00 53.19 169 SER A N 1
ATOM 1423 C CA . SER A 1 169 ? -39.356 10.302 71.610 1.00 53.19 169 SER A CA 1
ATOM 1424 C C . SER A 1 169 ? -40.771 10.548 72.156 1.00 53.19 169 SER A C 1
ATOM 1426 O O . SER A 1 169 ? -40.902 11.199 73.190 1.00 53.19 169 SER A O 1
ATOM 1428 N N . GLU A 1 170 ? -41.816 10.039 71.492 1.00 51.44 170 GLU A N 1
ATOM 1429 C CA . GLU A 1 170 ? -43.211 10.154 71.947 1.00 51.44 170 GLU A CA 1
ATOM 1430 C C . GLU A 1 170 ? -43.656 8.987 72.843 1.00 51.44 170 GLU A C 1
ATOM 1432 O O . GLU A 1 170 ? -44.456 9.213 73.747 1.00 51.44 170 GLU A O 1
ATOM 1437 N N . ASP A 1 171 ? -43.074 7.789 72.713 1.00 41.88 171 ASP A N 1
ATOM 1438 C CA . ASP A 1 171 ? -43.332 6.670 73.636 1.00 41.88 171 ASP A CA 1
ATOM 1439 C C . ASP A 1 171 ? -42.339 6.632 74.809 1.00 41.88 171 ASP A C 1
ATOM 1441 O O . ASP A 1 171 ? -41.592 5.683 75.055 1.00 41.88 171 ASP A O 1
ATOM 1445 N N . GLY A 1 172 ? -42.385 7.696 75.608 1.00 42.44 172 GLY A N 1
ATOM 1446 C CA . GLY A 1 172 ? -42.020 7.643 77.017 1.00 42.44 172 GLY A CA 1
ATOM 1447 C C . GLY A 1 172 ? -43.146 7.016 77.841 1.00 42.44 172 GLY A C 1
ATOM 1448 O O . GLY A 1 172 ? -43.773 7.713 78.633 1.00 42.44 172 GLY A O 1
ATOM 1449 N N . GLY A 1 173 ? -43.401 5.712 77.676 1.00 46.84 173 GLY A N 1
ATOM 1450 C CA . GLY A 1 173 ? -44.271 4.971 78.592 1.00 46.84 173 GLY A CA 1
ATOM 1451 C C . GLY A 1 173 ? -44.897 3.689 78.046 1.00 46.84 173 GLY A C 1
ATOM 1452 O O . GLY A 1 173 ? -46.026 3.724 77.580 1.00 46.84 173 GLY A O 1
ATOM 1453 N N . VAL A 1 174 ? -44.195 2.562 78.220 1.00 40.81 174 VAL A N 1
ATOM 1454 C CA . VAL A 1 174 ? -44.657 1.244 78.728 1.00 40.81 174 VAL A CA 1
ATOM 1455 C C . VAL A 1 174 ? -43.740 0.152 78.159 1.00 40.81 174 VAL A C 1
ATOM 1457 O O . VAL A 1 174 ? -43.662 -0.064 76.955 1.00 40.81 174 VAL A O 1
ATOM 1460 N N . ASN A 1 175 ? -43.036 -0.548 79.054 1.00 48.75 175 ASN A N 1
ATOM 1461 C CA . ASN A 1 175 ? -42.248 -1.736 78.727 1.00 48.75 175 ASN A CA 1
ATOM 1462 C C . ASN A 1 175 ? -43.171 -2.916 78.392 1.00 48.75 175 ASN A C 1
ATOM 1464 O O . ASN A 1 175 ? -44.063 -3.229 79.180 1.00 48.75 175 ASN A O 1
ATOM 1468 N N . LEU A 1 176 ? -42.868 -3.643 77.317 1.00 47.91 176 LEU A N 1
ATOM 1469 C CA . LEU A 1 176 ? -43.151 -5.073 77.231 1.00 47.91 176 LEU A CA 1
ATOM 1470 C C . LEU A 1 176 ? -41.935 -5.772 76.614 1.00 47.91 176 LEU A C 1
ATOM 1472 O O . LEU A 1 176 ? -41.612 -5.575 75.444 1.00 47.91 176 LEU A O 1
ATOM 1476 N N . ASP A 1 177 ? -41.262 -6.562 77.446 1.00 46.34 177 ASP A N 1
ATOM 1477 C CA . ASP A 1 177 ? -40.163 -7.441 77.067 1.00 46.34 177 ASP A CA 1
ATOM 1478 C C . ASP A 1 177 ? -40.620 -8.482 76.040 1.00 46.34 177 ASP A C 1
ATOM 1480 O O . ASP A 1 177 ? -41.590 -9.213 76.257 1.00 46.34 177 ASP A O 1
ATOM 1484 N N . LEU A 1 178 ? -39.833 -8.638 74.977 1.00 45.28 178 LEU A N 1
ATOM 1485 C CA . LEU A 1 178 ? -39.689 -9.922 74.306 1.00 45.28 178 LEU A CA 1
ATOM 1486 C C . LEU A 1 178 ? -38.219 -10.135 73.930 1.00 45.28 178 LEU A C 1
ATOM 1488 O O . LEU A 1 178 ? -37.753 -9.682 72.892 1.00 45.28 178 LEU A O 1
ATOM 1492 N N . GLY A 1 179 ? -37.527 -10.857 74.812 1.00 38.41 179 GLY A N 1
ATOM 1493 C CA . GLY A 1 179 ? -36.757 -12.045 74.444 1.00 38.41 179 GLY A CA 1
ATOM 1494 C C . GLY A 1 179 ? -35.462 -11.843 73.663 1.00 38.41 179 GLY A C 1
ATOM 1495 O O . GLY A 1 179 ? -35.454 -11.519 72.481 1.00 38.41 179 GLY A O 1
ATOM 1496 N N . GLU A 1 180 ? -34.368 -12.175 74.341 1.00 36.62 180 GLU A N 1
ATOM 1497 C CA . GLU A 1 180 ? -33.009 -12.321 73.836 1.00 36.62 180 GLU A CA 1
ATOM 1498 C C . GLU A 1 180 ? -32.880 -13.039 72.482 1.00 36.62 180 GLU A C 1
ATOM 1500 O O . GLU A 1 180 ? -33.473 -14.085 72.220 1.00 36.62 180 GLU A O 1
ATOM 1505 N N . GLY A 1 181 ? -31.967 -12.508 71.670 1.00 34.69 181 GLY A N 1
ATOM 1506 C CA . GLY A 1 181 ? -31.451 -13.123 70.456 1.00 34.69 181 GLY A CA 1
ATOM 1507 C C . GLY A 1 181 ? -30.124 -12.481 70.066 1.00 34.69 181 GLY A C 1
ATOM 1508 O O . GLY A 1 181 ? -30.020 -11.813 69.042 1.00 34.69 181 GLY A O 1
ATOM 1509 N N . LEU A 1 182 ? -29.109 -12.639 70.920 1.00 40.81 182 LEU A N 1
ATOM 1510 C CA . LEU A 1 182 ? -27.708 -12.390 70.578 1.00 40.81 182 LEU A CA 1
ATOM 1511 C C . LEU A 1 182 ? -27.339 -13.174 69.312 1.00 40.81 182 LEU A C 1
ATOM 1513 O O . LEU A 1 182 ? -27.391 -14.402 69.306 1.00 40.81 182 LEU A O 1
ATOM 1517 N N . GLY A 1 183 ? -26.884 -12.485 68.265 1.00 37.88 183 GLY A N 1
ATOM 1518 C CA . GLY A 1 183 ? -26.205 -13.176 67.176 1.00 37.88 183 GLY A CA 1
ATOM 1519 C C . GLY A 1 183 ? -25.960 -12.359 65.917 1.00 37.88 183 GLY A C 1
ATOM 1520 O O . GLY A 1 183 ? -26.776 -12.344 65.008 1.00 37.88 183 GLY A O 1
ATOM 1521 N N . SER A 1 184 ? -24.735 -11.842 65.826 1.00 34.69 184 SER A N 1
ATOM 1522 C CA . SER A 1 184 ? -23.962 -11.581 64.601 1.00 34.69 184 SER A CA 1
ATOM 1523 C C . SER A 1 184 ? -24.089 -10.209 63.909 1.00 34.69 184 SER A C 1
ATOM 1525 O O . SER A 1 184 ? -24.915 -9.944 63.041 1.00 34.69 184 SER A O 1
ATOM 1527 N N . ARG A 1 185 ? -23.104 -9.359 64.240 1.00 41.84 185 ARG A N 1
ATOM 1528 C CA . ARG A 1 185 ? -22.448 -8.425 63.307 1.00 41.84 185 ARG A CA 1
ATOM 1529 C C . ARG A 1 185 ? -21.965 -9.180 62.041 1.00 41.84 185 ARG A C 1
ATOM 1531 O O . ARG A 1 185 ? -21.792 -10.396 62.081 1.00 41.84 185 ARG A O 1
ATOM 1538 N N . PRO A 1 186 ? -21.726 -8.465 60.931 1.00 48.41 186 PRO A N 1
ATOM 1539 C CA . PRO A 1 186 ? -21.905 -8.951 59.566 1.00 48.41 186 PRO A CA 1
ATOM 1540 C C . PRO A 1 186 ? -20.699 -9.747 59.056 1.00 48.41 186 PRO A C 1
ATOM 1542 O O . PRO A 1 186 ? -19.587 -9.546 59.548 1.00 48.41 186 PRO A O 1
ATOM 1545 N N . PRO A 1 187 ? -20.822 -10.509 57.954 1.00 40.50 187 PRO A N 1
ATOM 1546 C CA . PRO A 1 187 ? -19.709 -10.574 57.037 1.00 40.50 187 PRO A CA 1
ATOM 1547 C C . PRO A 1 187 ? -19.680 -9.235 56.301 1.00 40.50 187 PRO A C 1
ATOM 1549 O O . PRO A 1 187 ? -20.510 -8.948 55.435 1.00 40.50 187 PRO A O 1
ATOM 1552 N N . SER A 1 188 ? -18.710 -8.402 56.661 1.00 40.53 188 SER A N 1
ATOM 1553 C CA . SER A 1 188 ? -18.173 -7.386 55.770 1.00 40.53 188 SER A CA 1
ATOM 1554 C C . SER A 1 188 ? -17.861 -8.058 54.435 1.00 40.53 188 SER A C 1
ATOM 1556 O O . SER A 1 188 ? -16.799 -8.653 54.261 1.00 40.53 188 SER A O 1
ATOM 1558 N N . ARG A 1 189 ? -18.785 -7.993 53.472 1.00 37.34 189 ARG A N 1
ATOM 1559 C CA . ARG A 1 189 ? -18.432 -8.240 52.082 1.00 37.34 189 ARG A CA 1
ATOM 1560 C C . ARG A 1 189 ? -17.723 -6.976 51.635 1.00 37.34 189 ARG A C 1
ATOM 1562 O O . ARG A 1 189 ? -18.335 -6.028 51.155 1.00 37.34 189 ARG A O 1
ATOM 1569 N N . VAL A 1 190 ? -16.420 -6.971 51.896 1.00 38.31 190 VAL A N 1
ATOM 1570 C CA . VAL A 1 190 ? -15.446 -6.121 51.230 1.00 38.31 190 VAL A CA 1
ATOM 1571 C C . VAL A 1 190 ? -15.705 -6.295 49.736 1.00 38.31 190 VAL A C 1
ATOM 1573 O O . VAL A 1 190 ? -15.270 -7.266 49.125 1.00 38.31 190 VAL A O 1
ATOM 1576 N N . ILE A 1 191 ? -16.483 -5.387 49.148 1.00 39.09 191 ILE A N 1
ATOM 1577 C CA . ILE A 1 191 ? -16.313 -5.077 47.739 1.00 39.09 191 ILE A CA 1
ATOM 1578 C C . ILE A 1 191 ? -15.030 -4.271 47.746 1.00 39.09 191 ILE A C 1
ATOM 1580 O O . ILE A 1 191 ? -15.021 -3.072 48.020 1.00 39.09 191 ILE A O 1
ATOM 1584 N N . SER A 1 192 ? -13.925 -4.985 47.572 1.00 33.78 192 SER A N 1
ATOM 1585 C CA . SER A 1 192 ? -12.673 -4.374 47.193 1.00 33.78 192 SER A CA 1
ATOM 1586 C C . SER A 1 192 ? -12.976 -3.481 45.997 1.00 33.78 192 SER A C 1
ATOM 1588 O O . SER A 1 192 ? -13.409 -3.943 44.940 1.00 33.78 192 SER A O 1
ATOM 1590 N N . ALA A 1 193 ? -12.777 -2.179 46.178 1.00 37.38 193 ALA A N 1
ATOM 1591 C CA . ALA A 1 193 ? -12.464 -1.329 45.050 1.00 37.38 193 ALA A CA 1
ATOM 1592 C C . ALA A 1 193 ? -11.310 -2.012 44.297 1.00 37.38 193 ALA A C 1
ATOM 1594 O O . ALA A 1 193 ? -10.355 -2.443 44.954 1.00 37.38 193 ALA A O 1
ATOM 1595 N N . PRO A 1 194 ? -11.354 -2.153 42.964 1.00 36.09 194 PRO A N 1
ATOM 1596 C CA . PRO A 1 194 ? -10.157 -2.518 42.236 1.00 36.09 194 PRO A CA 1
ATOM 1597 C C . PRO A 1 194 ? -9.235 -1.299 42.288 1.00 36.09 194 PRO A C 1
ATOM 1599 O O . PRO A 1 194 ? -9.285 -0.413 41.438 1.00 36.09 194 PRO A O 1
ATOM 1602 N N . THR A 1 195 ? -8.429 -1.211 43.341 1.00 37.34 195 THR A N 1
ATOM 1603 C CA . THR A 1 195 ? -7.235 -0.386 43.326 1.00 37.34 195 THR A CA 1
ATOM 1604 C C . THR A 1 195 ? -6.189 -1.105 42.489 1.00 37.34 195 THR A C 1
ATOM 1606 O O . THR A 1 195 ? -5.889 -2.280 42.683 1.00 37.34 195 THR A O 1
ATOM 1609 N N . SER A 1 196 ? -5.623 -0.338 41.566 1.00 32.59 196 SER A N 1
ATOM 1610 C CA . SER A 1 196 ? -4.518 -0.691 40.688 1.00 32.59 196 SER A CA 1
ATOM 1611 C C . SER A 1 196 ? -4.849 -1.650 39.545 1.00 32.59 196 SER A C 1
ATOM 1613 O O . SER A 1 196 ? -5.166 -2.827 39.710 1.00 32.59 196 SER A O 1
ATOM 1615 N N . SER A 1 197 ? -4.694 -1.098 38.346 1.00 34.81 197 SER A N 1
ATOM 1616 C CA . SER A 1 197 ? -4.513 -1.785 37.081 1.00 34.81 197 SER A CA 1
ATOM 1617 C C . SER A 1 197 ? -3.493 -2.922 37.203 1.00 34.81 197 SER A C 1
ATOM 1619 O O . SER A 1 197 ? -2.303 -2.755 36.947 1.00 34.81 197 SER A O 1
ATOM 1621 N N . THR A 1 198 ? -3.954 -4.116 37.544 1.00 35.53 198 THR A N 1
ATOM 1622 C CA . THR A 1 198 ? -3.270 -5.336 37.137 1.00 35.53 198 THR A CA 1
ATOM 1623 C C . THR A 1 198 ? -3.866 -5.717 35.797 1.00 35.53 198 THR A C 1
ATOM 1625 O O . THR A 1 198 ? -4.941 -6.303 35.698 1.00 35.53 198 THR A O 1
ATOM 1628 N N . TYR A 1 199 ? -3.167 -5.295 34.746 1.00 41.66 199 TYR A N 1
ATOM 1629 C CA . TYR A 1 199 ? -3.221 -5.893 33.422 1.00 41.66 199 TYR A CA 1
ATOM 1630 C C . TYR A 1 199 ? -3.100 -7.415 33.603 1.00 41.66 199 TYR A C 1
ATOM 1632 O O . TYR A 1 199 ? -1.996 -7.939 33.742 1.00 41.66 199 TYR A O 1
ATOM 1640 N N . GLN A 1 200 ? -4.228 -8.130 33.706 1.00 39.59 200 GLN A N 1
ATOM 1641 C CA . GLN A 1 200 ? -4.235 -9.588 33.633 1.00 39.59 200 GLN A CA 1
ATOM 1642 C C . GLN A 1 200 ? -3.825 -9.936 32.208 1.00 39.59 200 GLN A C 1
ATOM 1644 O O . GLN A 1 200 ? -4.643 -9.970 31.290 1.00 39.59 200 GLN A O 1
ATOM 1649 N N . ARG A 1 201 ? -2.519 -10.128 32.026 1.00 44.78 201 ARG A N 1
ATOM 1650 C CA . ARG A 1 201 ? -1.937 -10.700 30.824 1.00 44.78 201 ARG A CA 1
ATOM 1651 C C . ARG A 1 201 ? -2.598 -12.064 30.642 1.00 44.78 201 ARG A C 1
ATOM 1653 O O . ARG A 1 201 ? -2.481 -12.935 31.499 1.00 44.78 201 ARG A O 1
ATOM 1660 N N . ASN A 1 202 ? -3.357 -12.214 29.562 1.00 50.22 202 ASN A N 1
ATOM 1661 C CA . ASN A 1 202 ? -3.909 -13.496 29.146 1.00 50.22 202 ASN A CA 1
ATOM 1662 C C . ASN A 1 202 ? -2.735 -14.379 28.700 1.00 50.22 202 ASN A C 1
ATOM 1664 O O . ASN A 1 202 ? -2.420 -14.439 27.515 1.00 50.22 202 ASN A O 1
ATOM 1668 N N . GLU A 1 203 ? -2.037 -15.001 29.646 1.00 50.81 203 GLU A N 1
ATOM 1669 C CA . GLU A 1 203 ? -0.993 -15.972 29.340 1.00 50.81 203 GLU A CA 1
ATOM 1670 C C . GLU A 1 203 ? -1.682 -17.257 28.875 1.00 50.81 203 GLU A C 1
ATOM 1672 O O . GLU A 1 203 ? -2.252 -18.021 29.653 1.00 50.81 203 GLU A O 1
ATOM 1677 N N . CYS A 1 204 ? -1.712 -17.452 27.556 1.00 58.03 204 CYS A N 1
ATOM 1678 C CA . CYS A 1 204 ? -1.927 -18.772 26.994 1.00 58.03 204 CYS A CA 1
ATOM 1679 C C . CYS A 1 204 ? -0.616 -19.519 27.252 1.00 58.03 204 CYS A C 1
ATOM 1681 O O . CYS A 1 204 ? 0.399 -19.127 26.690 1.00 58.03 204 CYS A O 1
ATOM 1683 N N . ASN A 1 205 ? -0.613 -20.499 28.162 1.00 53.31 205 ASN A N 1
ATOM 1684 C CA . ASN A 1 205 ? 0.590 -21.269 28.485 1.00 53.31 205 ASN A CA 1
ATOM 1685 C C . ASN A 1 205 ? 1.180 -21.841 27.187 1.00 53.31 205 ASN A C 1
ATOM 1687 O O . ASN A 1 205 ? 0.626 -22.776 26.601 1.00 53.31 205 ASN A O 1
ATOM 1691 N N . ASP A 1 206 ? 2.276 -21.245 26.721 1.00 49.41 206 ASP A N 1
ATOM 1692 C CA . ASP A 1 206 ? 3.031 -21.735 25.581 1.00 49.41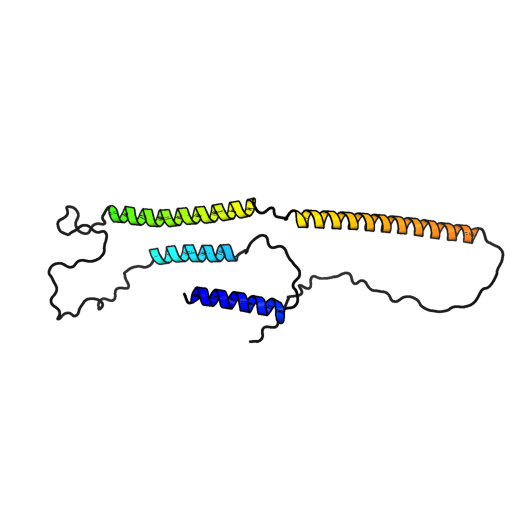 206 ASP A CA 1
ATOM 1693 C C . ASP A 1 206 ? 3.805 -22.971 26.048 1.00 49.41 206 ASP A C 1
ATOM 1695 O O . ASP A 1 206 ? 4.793 -22.885 26.770 1.00 49.41 206 ASP A O 1
ATOM 1699 N N . LEU A 1 207 ? 3.314 -24.148 25.663 1.00 48.16 207 LEU A N 1
ATOM 1700 C CA . LEU A 1 207 ? 4.123 -25.361 25.630 1.00 48.16 207 LEU A CA 1
ATOM 1701 C C . LEU A 1 207 ? 5.023 -25.264 24.393 1.00 48.16 207 LEU A C 1
ATOM 1703 O O . LEU A 1 207 ? 4.576 -25.580 23.288 1.00 48.16 207 LEU A O 1
ATOM 1707 N N . SER A 1 208 ? 6.246 -24.764 24.590 1.00 37.91 208 SER A N 1
ATOM 1708 C CA . SER A 1 208 ? 7.417 -25.171 23.799 1.00 37.91 208 SER A CA 1
ATOM 1709 C C . SER A 1 208 ? 8.102 -26.337 24.496 1.00 37.91 208 SER A C 1
ATOM 1711 O O . SER A 1 208 ? 8.198 -26.278 25.742 1.00 37.91 208 SER A O 1
#

Radius of gyration: 39.36 Å; chains: 1; bounding box: 84×37×115 Å

pLDDT: mean 74.25, std 17.96, range [32.59, 96.56]

InterPro domains:
  IPR007632 Anoctamin [PTHR12308] (1-155)
  IPR049452 Anoctamin, transmembrane domain [PF04547] (1-139)

Sequence (208 aa):
MFALINNIIEIRLDAYKYLAKCRRPRAERIQDIGIWYGILKSITYLSVISNVIFNTSRYENNMGPPRDEYWPDQCYYRAYRNGPDDNRPFELTIQFWHVFTARLAFIIIFEHVVFFLTGIVAMAIPDIPVEVKNQMKREKKVEKETLFENEMRKIRLERLSRHDHIASSEDGGVNLDLGEGLGSRPPSRVISAPTSSTYQRNECNDLS